Protein AF-A0A936JIY7-F1 (afdb_monomer_lite)

Structure (mmCIF, N/CA/C/O backbone):
data_AF-A0A936JIY7-F1
#
_entry.id   AF-A0A936JIY7-F1
#
loop_
_atom_site.group_PDB
_atom_site.id
_atom_site.type_symbol
_atom_site.label_atom_id
_atom_site.label_alt_id
_atom_site.label_comp_id
_atom_site.label_asym_id
_atom_site.label_entity_id
_atom_site.label_seq_id
_atom_site.pdbx_PDB_ins_code
_atom_site.Cartn_x
_atom_site.Cartn_y
_atom_site.Cartn_z
_atom_site.occupancy
_atom_site.B_iso_or_equiv
_atom_site.auth_seq_id
_atom_site.auth_comp_id
_atom_site.auth_asym_id
_atom_site.auth_atom_id
_atom_site.pdbx_PDB_model_num
ATOM 1 N N . MET A 1 1 ? 0.478 -17.801 22.175 1.00 50.47 1 MET A N 1
ATOM 2 C CA . MET A 1 1 ? -0.449 -17.837 21.027 1.00 50.47 1 MET A CA 1
ATOM 3 C C . MET A 1 1 ? -1.449 -16.720 21.265 1.00 50.47 1 MET A C 1
ATOM 5 O O . MET A 1 1 ? -2.042 -16.704 22.336 1.00 50.47 1 MET A O 1
ATOM 9 N N . TYR A 1 2 ? -1.500 -15.717 20.389 1.00 51.88 2 TYR A N 1
ATOM 10 C CA . TYR A 1 2 ? -2.446 -14.605 20.532 1.00 51.88 2 TYR A CA 1
ATOM 11 C C . TYR A 1 2 ? -3.821 -15.056 20.016 1.00 51.88 2 TYR A C 1
ATOM 13 O O . TYR A 1 2 ? -3.854 -15.874 19.098 1.00 51.88 2 TYR A O 1
ATOM 21 N N . PRO A 1 3 ? -4.935 -14.597 20.606 1.00 60.72 3 PRO A N 1
ATOM 22 C CA . PRO A 1 3 ? -6.267 -14.994 20.159 1.00 60.72 3 PRO A CA 1
ATOM 23 C C . PRO A 1 3 ? -6.540 -14.483 18.738 1.00 60.72 3 PRO A C 1
ATOM 25 O O . PRO A 1 3 ? -6.264 -13.325 18.441 1.00 60.72 3 PRO A O 1
ATOM 28 N N . LEU A 1 4 ? -7.071 -15.351 17.873 1.00 78.19 4 LEU A N 1
ATOM 29 C CA . LEU A 1 4 ? -7.548 -14.991 16.534 1.00 78.19 4 LEU A CA 1
ATOM 30 C C . LEU A 1 4 ? -8.779 -14.077 16.610 1.00 78.19 4 LEU A C 1
ATOM 32 O O . LEU A 1 4 ? -9.550 -14.150 17.570 1.00 78.19 4 LEU A O 1
ATOM 36 N N . GLY A 1 5 ? -8.986 -13.265 15.571 1.00 86.12 5 GLY A N 1
ATOM 37 C CA . GLY A 1 5 ? -10.174 -12.424 15.416 1.00 86.12 5 GLY A CA 1
ATOM 38 C C . GLY A 1 5 ? -9.862 -10.953 15.156 1.00 86.12 5 GLY A C 1
ATOM 39 O O . GLY A 1 5 ? -8.739 -10.583 14.814 1.00 86.12 5 GLY A O 1
ATOM 40 N N . ARG A 1 6 ? -10.889 -10.114 15.297 1.00 92.31 6 ARG A N 1
ATOM 41 C CA . ARG A 1 6 ? -10.797 -8.665 15.092 1.00 92.31 6 ARG A CA 1
ATOM 42 C C . ARG A 1 6 ? -9.903 -8.025 16.140 1.00 92.31 6 ARG A C 1
ATOM 44 O O . ARG A 1 6 ? -10.125 -8.189 17.338 1.00 92.31 6 ARG A O 1
ATOM 51 N N . ASP A 1 7 ? -8.923 -7.276 15.671 1.00 92.88 7 ASP A N 1
ATOM 52 C CA . ASP A 1 7 ? -7.900 -6.649 16.492 1.00 92.88 7 ASP A CA 1
ATOM 53 C C . ASP A 1 7 ? -7.546 -5.265 15.926 1.00 92.88 7 ASP A C 1
ATOM 55 O O . ASP A 1 7 ? -8.109 -4.807 14.922 1.00 92.88 7 ASP A O 1
ATOM 59 N N . TYR A 1 8 ? -6.673 -4.549 16.623 1.00 93.31 8 TYR A N 1
ATOM 60 C CA . TYR A 1 8 ? -6.332 -3.177 16.302 1.00 93.31 8 TYR A CA 1
ATOM 61 C C . TYR A 1 8 ? -4.895 -2.824 16.693 1.00 93.31 8 TYR A C 1
ATOM 63 O O . TYR A 1 8 ? -4.292 -3.413 17.590 1.00 93.31 8 TYR A O 1
ATOM 71 N N . ARG A 1 9 ? -4.340 -1.817 16.016 1.00 91.56 9 ARG A N 1
ATOM 72 C CA . ARG A 1 9 ? -3.052 -1.196 16.350 1.00 91.56 9 ARG A CA 1
ATOM 73 C C . ARG A 1 9 ? -3.249 0.298 16.511 1.00 91.56 9 ARG A C 1
ATOM 75 O O . ARG A 1 9 ? -3.989 0.906 15.742 1.00 91.56 9 ARG A O 1
ATOM 82 N N . VAL A 1 10 ? -2.607 0.867 17.530 1.00 91.38 10 VAL A N 1
ATOM 83 C CA . VAL A 1 10 ? -2.613 2.310 17.780 1.00 91.38 10 VAL A CA 1
ATOM 84 C C . VAL A 1 10 ? -1.191 2.804 17.968 1.00 91.38 10 VAL A C 1
ATOM 86 O O . VAL A 1 10 ? -0.458 2.270 18.802 1.00 91.38 10 VAL A O 1
ATOM 89 N N . LYS A 1 11 ? -0.847 3.878 17.263 1.00 90.06 11 LYS A N 1
ATOM 90 C CA . LYS A 1 11 ? 0.421 4.597 17.397 1.00 90.06 11 LYS A CA 1
ATOM 91 C C . LYS A 1 11 ? 0.165 6.092 17.494 1.00 90.06 11 LYS A C 1
ATOM 93 O O . LYS A 1 11 ? -0.796 6.611 16.940 1.00 90.06 11 LYS A O 1
ATOM 98 N N . TYR A 1 12 ? 1.015 6.803 18.224 1.00 87.75 12 TYR A N 1
ATOM 99 C CA . TYR A 1 12 ? 0.996 8.262 18.208 1.00 87.75 12 TYR A CA 1
ATOM 100 C C . TYR A 1 12 ? 1.878 8.757 17.055 1.00 87.75 12 TYR A C 1
ATOM 102 O O . TYR A 1 12 ? 3.100 8.618 17.116 1.00 87.75 12 TYR A O 1
ATOM 110 N N . ALA A 1 13 ? 1.255 9.296 16.007 1.00 81.81 13 ALA A N 1
ATOM 111 C CA . ALA A 1 13 ? 1.919 9.864 14.838 1.00 81.81 13 ALA A CA 1
ATOM 112 C C . ALA A 1 13 ? 2.423 11.267 15.195 1.00 81.81 13 ALA A C 1
ATOM 114 O O . ALA A 1 13 ? 1.718 12.268 15.033 1.00 81.81 13 ALA A O 1
ATOM 115 N N . LYS A 1 14 ? 3.633 11.328 15.759 1.00 78.31 14 LYS A N 1
ATOM 116 C CA . LYS A 1 14 ? 4.195 12.543 16.365 1.00 78.31 14 LYS A CA 1
ATOM 117 C C . LYS A 1 14 ? 4.217 13.748 15.411 1.00 78.31 14 LYS A C 1
ATOM 119 O O . LYS A 1 14 ? 3.826 14.815 15.873 1.00 78.31 14 LYS A O 1
ATOM 124 N N . PRO A 1 15 ? 4.601 13.627 14.123 1.00 76.88 15 PRO A N 1
ATOM 125 C CA . PRO A 1 15 ? 4.611 14.770 13.205 1.00 76.88 15 PRO A CA 1
ATOM 126 C C . PRO A 1 15 ? 3.226 15.362 12.929 1.00 76.88 15 PRO A C 1
ATOM 128 O O . PRO A 1 15 ? 3.127 16.522 12.546 1.00 76.88 15 PRO A O 1
ATOM 131 N N . LEU A 1 16 ? 2.163 14.573 13.111 1.00 78.25 16 LEU A N 1
ATOM 132 C CA . LEU A 1 16 ? 0.781 14.998 12.886 1.00 78.25 16 LEU A CA 1
ATOM 133 C C . LEU A 1 16 ? 0.049 15.372 14.177 1.00 78.25 16 LEU A C 1
ATOM 135 O O . LEU A 1 16 ? -1.079 15.849 14.095 1.00 78.25 16 LEU A O 1
ATOM 139 N N . GLU A 1 17 ? 0.653 15.108 15.339 1.00 87.81 17 GLU A N 1
ATOM 140 C CA . GLU A 1 17 ? 0.036 15.231 16.667 1.00 87.81 17 GLU A CA 1
ATOM 141 C C . GLU A 1 17 ? -1.307 14.485 16.793 1.00 87.81 17 GLU A C 1
ATOM 143 O O . GLU A 1 17 ? -2.229 14.916 17.483 1.00 87.81 17 GLU A O 1
ATOM 148 N N . LYS A 1 18 ? -1.417 13.329 16.125 1.00 89.62 18 LYS A N 1
ATOM 149 C CA . LYS A 1 18 ? -2.630 12.499 16.075 1.00 89.62 18 LYS A CA 1
ATOM 150 C C . LYS A 1 18 ? -2.353 11.057 16.468 1.00 89.62 18 LYS A C 1
ATOM 152 O O . LYS A 1 18 ? -1.221 10.578 16.415 1.00 89.62 18 LYS A O 1
ATOM 157 N N . TYR A 1 19 ? -3.407 10.334 16.819 1.00 90.81 19 TYR A N 1
ATOM 158 C CA . TYR A 1 19 ? -3.360 8.891 16.989 1.00 90.81 19 TYR A CA 1
ATOM 159 C C . TYR A 1 19 ? -3.729 8.194 15.689 1.00 90.81 19 TYR A C 1
ATOM 161 O O . TYR A 1 19 ? -4.830 8.349 15.162 1.00 90.81 19 TYR A O 1
ATOM 169 N N . ALA A 1 20 ? -2.796 7.393 15.213 1.00 90.62 20 ALA A N 1
ATOM 170 C CA . ALA A 1 20 ? -2.989 6.440 14.154 1.00 90.62 20 ALA A CA 1
ATOM 171 C C . ALA A 1 20 ? -3.731 5.207 14.695 1.00 90.62 20 ALA A C 1
ATOM 173 O O . ALA A 1 20 ? -3.261 4.612 15.660 1.00 90.62 20 ALA A O 1
ATOM 174 N N . LEU A 1 21 ? -4.865 4.822 14.103 1.00 93.06 21 LEU A N 1
ATOM 175 C CA . LEU A 1 21 ? -5.597 3.586 14.402 1.00 93.06 21 LEU A CA 1
ATOM 176 C C . LEU A 1 21 ? -5.719 2.721 13.146 1.00 93.06 21 LEU A C 1
ATOM 178 O O . LEU A 1 21 ? -6.236 3.186 12.134 1.00 93.06 21 LEU A O 1
ATOM 182 N N . VAL A 1 22 ? -5.316 1.456 13.233 1.00 93.25 22 VAL A N 1
ATOM 183 C CA . VAL A 1 22 ? -5.530 0.415 12.215 1.00 93.25 22 VAL A CA 1
ATOM 184 C C . VAL A 1 22 ? -6.474 -0.639 12.781 1.00 93.25 22 VAL A C 1
ATOM 186 O O . VAL A 1 22 ? -6.257 -1.113 13.896 1.00 93.25 22 VAL A O 1
ATOM 189 N N . LEU A 1 23 ? -7.473 -1.044 11.998 1.00 94.31 23 LEU A N 1
ATOM 190 C CA . LEU A 1 23 ? -8.404 -2.129 12.301 1.00 94.31 23 LEU A CA 1
ATOM 191 C C . LEU A 1 23 ? -8.161 -3.296 11.342 1.00 94.31 23 LEU A C 1
ATOM 193 O O . LEU A 1 23 ? -8.248 -3.134 10.123 1.00 94.31 23 LEU A O 1
ATOM 197 N N . PHE A 1 24 ? -7.866 -4.472 11.884 1.00 92.75 24 PHE A N 1
ATOM 198 C CA . PHE A 1 24 ? -7.534 -5.659 11.098 1.00 92.75 24 PHE A CA 1
ATOM 199 C C . PHE A 1 24 ? -8.095 -6.927 11.739 1.00 92.75 24 PHE A C 1
ATOM 201 O O . PHE A 1 24 ? -8.586 -6.915 12.869 1.00 92.75 24 PHE A O 1
ATOM 208 N N . GLU A 1 25 ? -8.018 -8.035 11.012 1.00 89.62 25 GLU A N 1
ATOM 209 C CA . GLU A 1 25 ? -8.226 -9.365 11.581 1.00 89.62 25 GLU A CA 1
ATOM 210 C C . GLU A 1 25 ? -6.890 -10.083 11.720 1.00 89.62 25 GLU A C 1
ATOM 212 O O . GLU A 1 25 ? -6.132 -10.236 10.757 1.00 89.62 25 GLU A O 1
ATOM 217 N N . ARG A 1 26 ? -6.595 -10.501 12.952 1.00 84.69 26 ARG A N 1
ATOM 218 C CA . ARG A 1 26 ? -5.394 -11.253 13.284 1.00 84.69 26 ARG A CA 1
ATOM 219 C C . ARG A 1 26 ? -5.505 -12.643 12.671 1.00 84.69 26 ARG A C 1
ATOM 221 O O . ARG A 1 26 ? -6.480 -13.358 12.913 1.00 84.69 26 ARG A O 1
ATOM 228 N N . THR A 1 27 ? -4.489 -13.021 11.905 1.00 78.25 27 THR A N 1
ATOM 229 C CA . THR A 1 27 ? -4.358 -14.361 11.319 1.00 78.25 27 THR A CA 1
ATOM 230 C C . THR A 1 27 ? -3.217 -15.121 11.992 1.00 78.25 27 THR A C 1
ATOM 232 O O . THR A 1 27 ? -2.418 -14.539 12.730 1.00 78.25 27 THR A O 1
ATOM 235 N N . ASP A 1 28 ? -3.119 -16.428 11.742 1.00 71.44 28 ASP A N 1
ATOM 236 C CA . ASP A 1 28 ? -2.009 -17.248 12.245 1.00 71.44 28 ASP A CA 1
ATOM 237 C C . ASP A 1 28 ? -0.648 -16.840 11.641 1.00 71.44 28 ASP A C 1
ATOM 239 O O . ASP A 1 28 ? 0.414 -17.155 12.188 1.00 71.44 28 ASP A O 1
ATOM 243 N N . GLU A 1 29 ? -0.660 -16.103 10.527 1.00 66.19 29 GLU A N 1
ATOM 244 C CA . GLU A 1 29 ? 0.530 -15.614 9.843 1.00 66.19 29 GLU A CA 1
ATOM 245 C C . GLU A 1 29 ? 0.867 -14.181 10.282 1.00 66.19 29 GLU A C 1
ATOM 247 O O . GLU A 1 29 ? 0.132 -13.232 10.018 1.00 66.19 29 GLU A O 1
ATOM 252 N N . LYS A 1 30 ? 2.048 -13.996 10.891 1.00 56.91 30 LYS A N 1
ATOM 253 C CA . LYS A 1 30 ? 2.512 -12.691 11.412 1.00 56.91 30 LYS A CA 1
ATOM 254 C C . LYS A 1 30 ? 2.571 -11.553 10.382 1.00 56.91 30 LYS A C 1
ATOM 256 O O . LYS A 1 30 ? 2.630 -10.401 10.790 1.00 56.91 30 LYS A O 1
ATOM 261 N N . ASN A 1 31 ? 2.616 -11.860 9.085 1.00 54.31 31 ASN A N 1
ATOM 262 C CA . ASN A 1 31 ? 2.926 -10.875 8.046 1.00 54.31 31 ASN A CA 1
ATOM 263 C C . ASN A 1 31 ? 1.737 -10.448 7.178 1.00 54.31 31 ASN A C 1
ATOM 265 O O . ASN A 1 31 ? 1.940 -9.608 6.304 1.00 54.31 31 ASN A O 1
ATOM 269 N N . TYR A 1 32 ? 0.520 -10.969 7.383 1.00 61.25 32 TYR A N 1
ATOM 270 C CA . TYR A 1 32 ? -0.588 -10.732 6.440 1.00 61.25 32 TYR A CA 1
ATOM 271 C C . TYR A 1 32 ? -1.942 -10.517 7.110 1.00 61.25 32 TYR A C 1
ATOM 273 O O . TYR A 1 32 ? -2.956 -11.069 6.689 1.00 61.25 32 TYR A O 1
ATOM 281 N N . GLU A 1 33 ? -1.973 -9.678 8.138 1.00 74.00 33 GLU A N 1
ATOM 282 C CA . GLU A 1 33 ? -3.237 -9.197 8.689 1.00 74.00 33 GLU A CA 1
ATOM 283 C C . GLU A 1 33 ? -3.917 -8.283 7.656 1.00 74.00 33 GLU A C 1
ATOM 285 O O . GLU A 1 33 ? -3.353 -7.277 7.206 1.00 74.00 33 GLU A O 1
ATOM 290 N N . MET A 1 34 ? -5.114 -8.676 7.216 1.00 83.44 34 MET A N 1
ATOM 291 C CA . MET A 1 34 ? -5.911 -7.879 6.288 1.00 83.44 34 MET A CA 1
ATOM 292 C C . MET A 1 34 ? -6.454 -6.667 7.042 1.00 83.44 34 MET A C 1
ATOM 294 O O . MET A 1 34 ? -7.179 -6.819 8.028 1.00 83.44 34 MET A O 1
ATOM 298 N N . CYS A 1 35 ? -6.076 -5.470 6.599 1.00 89.56 35 CYS A N 1
ATOM 299 C CA . CYS A 1 35 ? -6.564 -4.226 7.165 1.00 89.56 35 CYS A CA 1
ATOM 300 C C . CYS A 1 35 ? -7.914 -3.888 6.533 1.00 89.56 35 CYS A C 1
ATOM 302 O O . CYS A 1 35 ? -8.057 -3.866 5.312 1.00 89.56 35 CYS A O 1
ATOM 304 N N . TYR A 1 36 ? -8.903 -3.611 7.374 1.00 93.25 36 TYR A N 1
ATOM 305 C CA . TYR A 1 36 ? -10.261 -3.279 6.945 1.00 93.25 36 TYR A CA 1
ATOM 306 C C . TYR A 1 36 ? -10.496 -1.775 6.933 1.00 93.25 36 TYR A C 1
ATOM 308 O O . TYR A 1 36 ? -11.181 -1.249 6.056 1.00 93.25 36 TYR 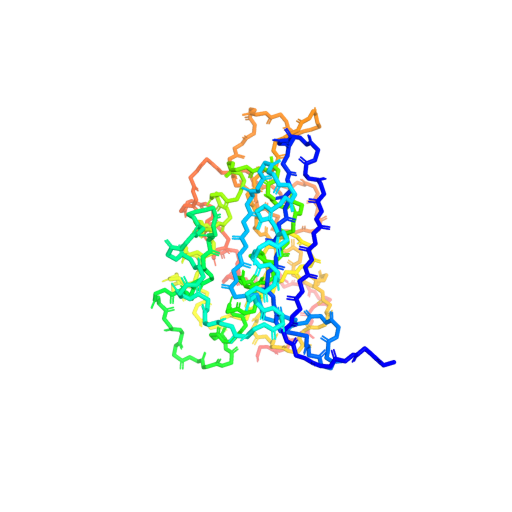A O 1
ATOM 316 N N . ALA A 1 37 ? -9.919 -1.070 7.902 1.00 94.62 37 ALA A N 1
ATOM 317 C CA . ALA A 1 37 ? -9.959 0.377 7.953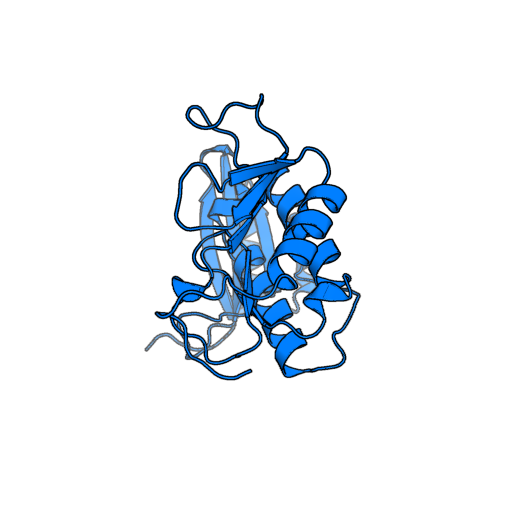 1.00 94.62 37 ALA A CA 1
ATOM 318 C C . ALA A 1 37 ? -8.795 0.934 8.757 1.00 94.62 37 ALA A C 1
ATOM 320 O O . ALA A 1 37 ? -8.191 0.262 9.593 1.00 94.62 37 ALA A O 1
ATOM 321 N N . ARG A 1 38 ? -8.535 2.214 8.532 1.00 93.00 38 ARG A N 1
ATOM 322 C CA . ARG A 1 38 ? -7.574 3.003 9.292 1.00 93.00 38 ARG A CA 1
ATOM 323 C C . ARG A 1 38 ? -8.117 4.396 9.561 1.00 93.00 38 ARG A C 1
ATOM 325 O O . ARG A 1 38 ? -9.023 4.823 8.861 1.00 93.00 38 ARG A O 1
ATOM 332 N N . GLY A 1 39 ? -7.555 5.131 10.510 1.00 91.44 39 GLY A N 1
ATOM 333 C CA . GLY A 1 39 ? -7.951 6.518 10.752 1.00 91.44 39 GLY A CA 1
ATOM 334 C C . GLY A 1 39 ? -6.948 7.300 11.589 1.00 91.44 39 GLY A C 1
ATOM 335 O O . GLY A 1 39 ? -6.110 6.719 12.280 1.00 91.44 39 GLY A O 1
ATOM 336 N N . LEU A 1 40 ? -7.052 8.627 11.515 1.00 91.31 40 LEU A N 1
ATOM 337 C CA . LEU A 1 40 ? -6.267 9.575 12.307 1.00 91.31 40 LEU A CA 1
ATOM 338 C C . LEU A 1 40 ? -7.193 10.329 13.263 1.00 91.31 40 LEU A C 1
ATOM 340 O O . LEU A 1 40 ? -8.007 11.133 12.818 1.00 91.31 40 LEU A O 1
ATOM 344 N N . PHE A 1 41 ? -7.024 10.106 14.562 1.00 93.12 41 PHE A N 1
ATOM 345 C CA . PHE A 1 41 ? -7.886 10.648 15.614 1.00 93.12 41 PHE A CA 1
ATOM 346 C C . PHE A 1 41 ? -7.146 11.672 16.471 1.00 93.12 41 PHE A C 1
ATOM 348 O O . PHE A 1 41 ? -5.955 11.516 16.748 1.00 93.12 41 PHE A O 1
ATOM 355 N N . ASN A 1 42 ? -7.859 12.698 16.933 1.00 91.88 42 ASN A N 1
ATOM 356 C CA . ASN A 1 42 ? -7.318 13.654 17.905 1.00 91.88 42 ASN A CA 1
ATOM 357 C C . ASN A 1 42 ? -7.604 13.206 19.349 1.00 91.88 42 ASN A C 1
ATOM 359 O O . ASN A 1 42 ? -6.805 13.473 20.247 1.00 91.88 42 ASN A O 1
ATOM 363 N N . ASP A 1 43 ? -8.720 12.504 19.576 1.00 90.44 43 ASP A N 1
ATOM 364 C CA . ASP A 1 43 ? -9.184 12.111 20.904 1.00 90.44 43 ASP A CA 1
ATOM 365 C C . ASP A 1 43 ? -9.029 10.600 21.155 1.00 90.44 43 ASP A C 1
ATOM 367 O O . ASP A 1 43 ? -9.431 9.739 20.372 1.00 90.44 43 ASP A O 1
ATOM 371 N N . ARG A 1 44 ? -8.481 10.255 22.323 1.00 91.56 44 ARG A N 1
ATOM 372 C CA . ARG A 1 44 ? -8.370 8.867 22.792 1.00 91.56 44 ARG A CA 1
ATOM 373 C C . ARG A 1 44 ? -9.735 8.237 23.085 1.00 91.56 44 ARG A C 1
ATOM 375 O O . ARG A 1 44 ? -9.851 7.011 23.040 1.00 91.56 44 ARG A O 1
ATOM 382 N N . LEU A 1 45 ? -10.752 9.032 23.422 1.00 94.12 45 LEU A N 1
ATOM 383 C CA . LEU A 1 45 ? -12.107 8.533 23.666 1.00 94.12 45 LEU A CA 1
ATOM 384 C C . LEU A 1 45 ? -12.780 8.072 22.371 1.00 94.12 45 LEU A C 1
ATOM 386 O O . LEU A 1 45 ? -13.447 7.036 22.388 1.00 94.12 45 LEU A O 1
ATOM 390 N N . GLU A 1 46 ? -12.545 8.765 21.255 1.00 95.00 46 GLU A N 1
ATOM 391 C CA . GLU A 1 46 ? -13.020 8.349 19.929 1.00 95.00 46 GLU A CA 1
ATOM 392 C C . GLU A 1 46 ? -12.422 6.995 19.544 1.00 95.00 46 GLU A C 1
ATOM 394 O O . GLU A 1 46 ? -13.161 6.061 19.234 1.00 95.00 46 GLU A O 1
ATOM 399 N N . ILE A 1 47 ? -11.102 6.838 19.698 1.00 96.00 47 ILE A N 1
ATOM 400 C CA . ILE A 1 47 ? -10.404 5.561 19.468 1.00 96.00 47 ILE A CA 1
ATOM 401 C C . ILE A 1 47 ? -11.017 4.452 20.317 1.00 96.00 47 ILE A C 1
ATOM 403 O O . ILE A 1 47 ? -11.312 3.371 19.811 1.00 96.00 47 ILE A O 1
ATOM 407 N N . LYS A 1 48 ? -11.228 4.703 21.615 1.00 96.38 48 LYS A N 1
ATOM 408 C CA . LYS A 1 48 ? -11.845 3.723 22.515 1.00 96.38 48 LYS A CA 1
ATOM 409 C C . LYS A 1 48 ? -13.234 3.313 22.020 1.00 96.38 48 LYS A C 1
ATOM 411 O O . LYS A 1 48 ? -13.565 2.132 22.105 1.00 96.38 48 LYS A O 1
ATOM 416 N N . GLY A 1 49 ? -14.026 4.259 21.515 1.00 97.12 49 GLY A N 1
ATOM 417 C CA . GLY A 1 49 ? -15.335 3.998 20.917 1.00 97.12 49 GLY A CA 1
ATOM 418 C C . GLY A 1 49 ? -15.245 3.099 19.685 1.00 97.12 49 GLY A C 1
ATOM 419 O O . GLY A 1 49 ? -15.917 2.070 19.632 1.00 97.12 49 GLY A O 1
ATOM 420 N N . VAL A 1 50 ? -14.350 3.421 18.748 1.00 97.44 50 VAL A N 1
ATOM 421 C CA . VAL A 1 50 ? -14.111 2.613 17.541 1.00 97.44 50 VAL A CA 1
ATOM 422 C C . VAL A 1 50 ? -13.663 1.194 17.901 1.00 97.44 50 VAL A C 1
ATOM 424 O O . VAL A 1 50 ? -14.215 0.222 17.389 1.00 97.44 50 VAL A O 1
ATOM 427 N N . VAL A 1 51 ? -12.708 1.056 18.823 1.00 96.88 51 VAL A N 1
ATOM 428 C CA . VAL A 1 51 ? -12.188 -0.244 19.278 1.00 96.88 51 VAL A CA 1
ATOM 429 C C . VAL A 1 51 ? -13.270 -1.074 19.974 1.00 96.88 51 VAL A C 1
ATOM 431 O O . VAL A 1 51 ? -13.345 -2.283 19.762 1.00 96.88 51 VAL A O 1
ATOM 434 N N . ASP A 1 52 ? -14.130 -0.456 20.786 1.00 97.25 52 ASP A N 1
ATOM 435 C CA . ASP A 1 52 ? -15.257 -1.145 21.425 1.00 97.25 52 ASP A CA 1
ATOM 436 C C . ASP A 1 52 ? -16.244 -1.697 20.385 1.00 97.25 52 ASP A C 1
ATOM 438 O O . ASP A 1 52 ? -16.652 -2.857 20.477 1.00 97.25 52 ASP A O 1
ATOM 442 N N . LEU A 1 53 ? -16.573 -0.907 19.357 1.00 97.56 53 LEU A N 1
ATOM 443 C CA . LEU A 1 53 ? -17.429 -1.352 18.256 1.00 97.56 53 LEU A CA 1
ATOM 444 C C . LEU A 1 53 ? -16.776 -2.470 17.430 1.00 97.56 53 LEU A C 1
ATOM 446 O O . LEU A 1 53 ? -17.433 -3.464 17.127 1.00 97.56 53 LEU A O 1
ATOM 450 N N . TRP A 1 54 ? -15.492 -2.329 17.098 1.00 96.56 54 TRP A N 1
ATOM 451 C CA . TRP A 1 54 ? -14.768 -3.263 16.236 1.00 96.56 54 TRP A CA 1
ATOM 452 C C . TRP A 1 54 ? -14.450 -4.596 16.920 1.00 96.56 54 TRP A C 1
ATOM 454 O O . TRP A 1 54 ? -14.810 -5.655 16.408 1.00 96.56 54 TRP A O 1
ATOM 464 N N . VAL A 1 55 ? -13.795 -4.553 18.083 1.00 95.31 55 VAL A N 1
ATOM 465 C CA . VAL A 1 55 ? -13.238 -5.740 18.753 1.00 95.31 55 VAL A CA 1
ATOM 466 C C . VAL A 1 55 ? -14.282 -6.434 19.619 1.00 95.31 55 VAL A C 1
ATOM 468 O O . VAL A 1 55 ? -14.447 -7.649 19.545 1.00 95.31 55 VAL A O 1
ATOM 471 N N . LYS A 1 56 ? -14.994 -5.673 20.461 1.00 94.19 56 LYS A N 1
ATOM 472 C CA . LYS A 1 56 ? -15.903 -6.254 21.462 1.00 94.19 56 LYS A CA 1
ATOM 473 C C . LYS A 1 56 ? -17.289 -6.525 20.901 1.00 94.19 56 LYS A C 1
ATOM 475 O O . LYS A 1 56 ? -17.836 -7.597 21.131 1.00 94.19 56 LYS A O 1
ATOM 480 N N . LYS A 1 57 ? -17.864 -5.549 20.198 1.00 95.69 57 LYS A N 1
ATOM 481 C CA . LYS A 1 57 ? -19.219 -5.654 19.634 1.00 95.69 57 LYS A CA 1
ATOM 482 C C . LYS A 1 57 ? -19.244 -6.262 18.236 1.00 95.69 57 LYS A C 1
ATOM 484 O O . LYS A 1 57 ? -20.317 -6.631 17.779 1.00 95.69 57 LYS A O 1
ATOM 489 N N . GLN A 1 58 ? -18.087 -6.369 17.581 1.00 94.44 58 GLN A N 1
ATOM 490 C CA . GLN A 1 58 ? -17.940 -6.937 16.241 1.00 94.44 58 GLN A CA 1
ATOM 491 C C . GLN A 1 58 ? -18.908 -6.333 15.209 1.00 94.44 58 GLN A C 1
ATOM 493 O O . GLN A 1 58 ? -19.439 -7.024 14.339 1.00 94.44 58 GLN A O 1
ATOM 498 N N . ILE A 1 59 ? -19.092 -5.014 15.267 1.00 96.44 59 ILE A N 1
ATOM 499 C CA . ILE A 1 59 ? -19.910 -4.262 14.309 1.00 96.44 59 ILE A CA 1
ATOM 500 C C . ILE A 1 59 ? -19.212 -4.196 12.947 1.00 96.44 59 ILE A C 1
ATOM 502 O O . ILE A 1 59 ? -17.982 -4.172 12.872 1.00 96.44 59 ILE A O 1
ATOM 506 N N . ASP A 1 60 ? -19.986 -4.210 11.863 1.00 94.69 60 ASP A N 1
ATOM 507 C CA . ASP A 1 60 ? -19.460 -4.100 10.502 1.00 94.69 60 ASP A CA 1
ATOM 508 C C . ASP A 1 60 ? -18.735 -2.764 10.268 1.00 94.69 60 ASP A C 1
ATOM 510 O O . ASP A 1 60 ? -19.154 -1.712 10.759 1.00 94.69 60 ASP A O 1
ATOM 514 N N . ILE A 1 61 ? -17.647 -2.785 9.492 1.00 95.12 61 ILE A N 1
ATOM 515 C CA . ILE A 1 61 ? -16.810 -1.596 9.314 1.00 95.12 61 ILE A CA 1
ATOM 516 C C . ILE A 1 61 ? -17.536 -0.459 8.587 1.00 95.12 61 ILE A C 1
ATOM 518 O O . ILE A 1 61 ? -17.308 0.711 8.902 1.00 95.12 61 ILE A O 1
ATOM 522 N N . ALA A 1 62 ? -18.450 -0.771 7.664 1.00 95.31 62 ALA A N 1
ATOM 523 C CA . ALA A 1 62 ? -19.233 0.243 6.970 1.00 95.31 62 ALA A CA 1
ATOM 524 C C . ALA A 1 62 ? -20.225 0.934 7.913 1.00 95.31 62 ALA A C 1
ATOM 526 O O . ALA A 1 62 ? -20.531 2.110 7.720 1.00 95.31 62 ALA A O 1
ATOM 527 N N . GLU A 1 63 ? -20.706 0.238 8.944 1.00 96.25 63 GLU A N 1
ATOM 528 C CA . GLU A 1 63 ? -21.547 0.828 9.984 1.00 96.25 63 GLU A CA 1
ATOM 529 C C . GLU A 1 63 ? -20.728 1.712 10.930 1.00 96.25 63 GLU A C 1
ATOM 531 O O . GLU A 1 63 ? -21.107 2.860 11.160 1.00 96.25 63 GLU A O 1
ATOM 536 N N . ILE A 1 64 ? -19.567 1.239 11.401 1.00 97.00 64 ILE A N 1
ATOM 537 C CA . ILE A 1 64 ? -18.663 2.044 12.243 1.00 97.00 64 ILE A CA 1
ATOM 538 C C . ILE A 1 64 ? -18.270 3.336 11.512 1.00 97.00 64 ILE A C 1
ATOM 540 O O . ILE A 1 64 ? -18.342 4.420 12.087 1.00 97.00 64 ILE A O 1
ATOM 544 N N . LYS A 1 65 ? -17.940 3.249 10.219 1.00 96.50 65 LYS A N 1
ATOM 545 C CA . LYS A 1 65 ? -17.584 4.396 9.374 1.00 96.50 65 LYS A CA 1
ATOM 546 C C . LYS A 1 65 ? -18.660 5.489 9.314 1.00 96.50 65 LYS A C 1
ATOM 548 O O . LYS A 1 65 ? -18.318 6.655 9.138 1.00 96.50 65 LYS A O 1
ATOM 553 N N . ARG A 1 66 ? -19.947 5.154 9.461 1.00 96.50 66 ARG A N 1
ATOM 554 C CA . ARG A 1 66 ? -21.029 6.161 9.488 1.00 96.50 66 ARG A CA 1
ATOM 555 C C . ARG A 1 66 ? -20.990 7.031 10.742 1.00 96.50 66 ARG A C 1
ATOM 557 O O . ARG A 1 66 ? -21.479 8.153 10.698 1.00 96.50 66 ARG A O 1
ATOM 564 N N . SER A 1 67 ? -20.421 6.511 11.826 1.00 95.62 67 SER A N 1
ATOM 565 C CA . SER A 1 67 ? -20.304 7.197 13.117 1.00 95.62 67 SER A CA 1
ATOM 566 C C . SER A 1 67 ? -18.938 7.856 13.327 1.00 95.62 67 SER A C 1
ATOM 568 O O . SER A 1 67 ? -18.808 8.673 14.231 1.00 95.62 67 SER A O 1
ATOM 570 N N . TYR A 1 68 ? -17.937 7.496 12.518 1.00 96.00 68 TYR A N 1
ATOM 571 C CA . TYR A 1 68 ? -16.556 7.976 12.624 1.00 96.00 68 TYR A CA 1
ATOM 572 C C . TYR A 1 68 ? -16.025 8.341 11.236 1.00 96.00 68 TYR A C 1
ATOM 574 O O . TYR A 1 68 ? -15.593 7.483 10.454 1.00 96.00 68 TYR A O 1
ATOM 582 N N . GLU A 1 69 ? -16.093 9.627 10.896 1.00 93.94 69 GLU A N 1
ATOM 583 C CA . GLU A 1 69 ? -15.721 10.122 9.571 1.00 93.94 69 GLU A CA 1
ATOM 584 C C . GLU A 1 69 ? -14.208 10.059 9.298 1.00 93.94 69 GLU A C 1
ATOM 586 O O . GLU A 1 69 ? -13.786 10.021 8.143 1.00 93.94 69 GLU A O 1
ATOM 591 N N . GLU A 1 70 ? -13.401 9.934 10.344 1.00 92.62 70 GLU A N 1
ATOM 592 C CA . GLU A 1 70 ? -11.945 9.804 10.307 1.00 92.62 70 GLU A CA 1
ATOM 593 C C . GLU A 1 70 ? -11.495 8.463 9.723 1.00 92.62 70 GLU A C 1
ATOM 595 O O . GLU A 1 70 ? -10.347 8.330 9.293 1.00 92.62 70 GLU A O 1
ATOM 600 N N . LEU A 1 71 ? -12.380 7.460 9.711 1.00 94.75 71 LEU A N 1
ATOM 601 C CA . LEU A 1 71 ? -12.062 6.151 9.159 1.00 94.75 71 LEU A CA 1
ATOM 602 C C . LEU A 1 71 ? -11.993 6.203 7.626 1.00 94.75 71 LEU A C 1
ATOM 604 O O . LEU A 1 71 ? -12.925 6.617 6.940 1.00 94.75 71 LEU A O 1
ATOM 608 N N . GLU A 1 72 ? -10.894 5.718 7.078 1.00 93.50 72 GLU A N 1
ATOM 609 C CA . GLU A 1 72 ? -10.706 5.339 5.685 1.00 93.50 72 GLU A CA 1
ATOM 610 C C . GLU A 1 72 ? -10.899 3.820 5.608 1.00 93.50 72 GLU A C 1
ATOM 612 O O . GLU A 1 72 ? -10.173 3.070 6.262 1.00 93.50 72 GLU A O 1
ATOM 617 N N . ILE A 1 73 ? -11.884 3.358 4.834 1.00 95.00 73 ILE A N 1
ATOM 618 C CA . ILE A 1 73 ? -12.105 1.924 4.597 1.00 95.00 73 ILE A CA 1
ATOM 619 C C . ILE A 1 73 ? -11.155 1.458 3.492 1.00 95.00 73 ILE A C 1
ATOM 621 O O . ILE A 1 73 ? -10.994 2.145 2.479 1.00 95.00 73 ILE A O 1
ATOM 625 N N . TYR A 1 74 ? -10.552 0.283 3.668 1.00 93.38 74 TYR A N 1
ATOM 626 C CA . TYR A 1 74 ? -9.768 -0.350 2.617 1.00 93.38 74 TYR A CA 1
ATOM 627 C C . TYR A 1 74 ? -10.650 -0.641 1.400 1.00 93.38 74 TYR A C 1
ATOM 629 O O . TYR A 1 74 ? -11.709 -1.257 1.501 1.00 93.38 74 TYR A O 1
ATOM 637 N N . GLN A 1 75 ? -10.190 -0.222 0.229 1.00 92.50 75 GLN A N 1
ATOM 638 C CA . GLN A 1 75 ? -10.823 -0.548 -1.041 1.00 92.50 75 GLN A CA 1
ATOM 639 C C . GLN A 1 75 ? -9.812 -1.268 -1.912 1.00 92.50 75 GLN A C 1
ATOM 641 O O . GLN A 1 75 ? -8.647 -0.872 -1.959 1.00 92.50 75 GLN A O 1
ATOM 646 N N . ASP A 1 76 ? -10.256 -2.276 -2.652 1.00 91.50 76 ASP A N 1
ATOM 647 C CA . ASP A 1 76 ? -9.435 -2.909 -3.680 1.00 91.50 76 ASP A CA 1
ATOM 648 C C . ASP A 1 76 ? -9.140 -1.949 -4.845 1.00 91.50 76 ASP A C 1
ATOM 650 O O . ASP A 1 76 ? -9.598 -0.806 -4.887 1.00 91.50 76 ASP A O 1
ATOM 654 N N . PHE A 1 77 ? -8.281 -2.366 -5.774 1.00 92.56 77 PHE A N 1
ATOM 655 C CA . PHE A 1 77 ? -8.171 -1.671 -7.059 1.00 92.56 77 PHE A CA 1
ATOM 656 C C . PHE A 1 77 ? -9.416 -1.931 -7.915 1.00 92.56 77 PHE A C 1
ATOM 658 O O . PHE A 1 77 ? -9.977 -3.025 -7.861 1.00 92.56 77 PHE A O 1
ATOM 665 N N . GLU A 1 78 ? -9.807 -0.944 -8.724 1.00 92.25 78 GLU A N 1
ATOM 666 C CA . GLU A 1 78 ? -10.930 -1.068 -9.664 1.00 92.25 78 GLU A CA 1
ATOM 667 C C . GLU A 1 78 ? -10.630 -2.103 -10.753 1.00 92.25 78 GLU A C 1
ATOM 669 O O . GLU A 1 78 ? -11.438 -2.995 -11.011 1.00 92.25 78 GLU A O 1
ATOM 674 N N . TYR A 1 79 ? -9.437 -2.032 -11.348 1.00 92.50 79 TYR A N 1
ATOM 675 C CA . TYR A 1 79 ? -8.973 -3.037 -12.292 1.00 92.50 79 TYR A CA 1
ATOM 676 C C . TYR A 1 79 ? -8.629 -4.350 -11.583 1.00 92.50 79 TYR A C 1
ATOM 678 O O . TYR A 1 79 ? -7.986 -4.369 -10.524 1.00 92.50 79 TYR A O 1
ATOM 686 N N . ARG A 1 80 ? -9.019 -5.467 -12.203 1.00 94.31 80 ARG A N 1
ATOM 687 C CA . ARG A 1 80 ? -8.711 -6.831 -11.764 1.00 94.31 80 ARG A CA 1
ATOM 688 C C . ARG A 1 80 ? -7.838 -7.509 -12.801 1.00 94.31 80 ARG A C 1
ATOM 690 O O . ARG A 1 80 ? -8.183 -7.537 -13.979 1.00 94.31 80 ARG A O 1
ATOM 697 N N . ASN A 1 81 ? -6.720 -8.068 -12.350 1.00 92.56 81 ASN A N 1
ATOM 698 C CA . ASN A 1 81 ? -5.851 -8.820 -13.242 1.00 92.56 81 ASN A CA 1
ATOM 699 C C . ASN A 1 81 ? -6.547 -10.134 -13.663 1.00 92.56 81 ASN A C 1
ATOM 701 O O . ASN A 1 81 ? -7.117 -10.805 -12.798 1.00 92.56 81 ASN A O 1
ATOM 705 N N . PRO A 1 82 ? -6.489 -10.541 -14.946 1.00 92.12 82 PRO A N 1
ATOM 706 C CA . PRO A 1 82 ? -7.047 -11.820 -15.391 1.00 92.12 82 PRO A CA 1
ATOM 707 C C . PRO A 1 82 ? -6.436 -13.039 -14.686 1.00 92.12 82 PRO A C 1
ATOM 709 O O . PRO A 1 82 ? -7.091 -14.073 -14.557 1.00 92.12 82 PRO A O 1
ATOM 712 N N . ASN A 1 83 ? -5.182 -12.936 -14.235 1.00 93.62 83 ASN A N 1
ATOM 713 C CA . ASN A 1 83 ? -4.522 -13.951 -13.429 1.00 93.62 83 ASN A CA 1
ATOM 714 C C . ASN A 1 83 ? -4.812 -13.712 -11.928 1.00 93.62 83 ASN A C 1
ATOM 716 O O . ASN A 1 83 ? -4.325 -12.728 -11.358 1.00 93.62 83 ASN A O 1
ATOM 720 N N . PRO A 1 84 ? -5.538 -14.625 -11.251 1.00 93.81 84 PRO A N 1
ATOM 721 C CA . PRO A 1 84 ? -5.936 -14.446 -9.854 1.00 93.81 84 PRO A CA 1
ATOM 722 C C . PRO A 1 84 ? -4.755 -14.459 -8.874 1.00 93.81 84 PRO A C 1
ATOM 724 O O . PRO A 1 84 ? -4.809 -13.780 -7.849 1.00 93.81 84 PRO A O 1
ATOM 727 N N . ASP A 1 85 ? -3.671 -15.179 -9.180 1.00 92.50 85 ASP A N 1
ATOM 728 C CA . ASP A 1 85 ? -2.476 -15.194 -8.329 1.00 92.50 85 ASP A CA 1
ATOM 729 C C . ASP A 1 85 ? -1.785 -13.819 -8.343 1.00 92.50 85 ASP A C 1
ATOM 731 O O . ASP A 1 85 ? -1.329 -13.335 -7.304 1.00 92.50 85 ASP A O 1
ATOM 735 N N . ILE A 1 86 ? -1.735 -13.169 -9.513 1.00 92.94 86 ILE A N 1
ATOM 736 C CA . ILE A 1 86 ? -1.177 -11.818 -9.668 1.00 92.94 86 ILE A CA 1
ATOM 737 C C . ILE A 1 86 ? -2.099 -10.785 -9.008 1.00 92.94 86 ILE A C 1
ATOM 739 O O . ILE A 1 86 ? -1.617 -9.909 -8.288 1.00 92.94 86 ILE A O 1
ATOM 743 N N . ASP A 1 87 ? -3.423 -10.895 -9.178 1.00 94.44 87 ASP A N 1
ATOM 744 C CA . ASP A 1 87 ? -4.376 -9.985 -8.521 1.00 94.44 87 ASP A CA 1
ATOM 745 C C . ASP A 1 87 ? -4.281 -10.064 -6.989 1.00 94.44 87 ASP A C 1
ATOM 747 O O . ASP A 1 87 ? -4.287 -9.040 -6.296 1.00 94.44 87 ASP A O 1
ATOM 751 N N . LYS A 1 88 ? -4.099 -11.277 -6.452 1.00 91.94 88 LYS A N 1
ATOM 752 C CA . LYS A 1 88 ? -3.860 -11.499 -5.023 1.00 91.94 88 LYS A CA 1
ATOM 753 C C . LYS A 1 88 ? -2.562 -10.837 -4.555 1.00 91.94 88 LYS A C 1
ATOM 755 O O . LYS A 1 88 ? -2.546 -10.235 -3.481 1.00 91.94 88 LYS A O 1
ATOM 760 N N . ALA A 1 89 ? -1.490 -10.904 -5.346 1.00 91.56 89 ALA A N 1
ATOM 761 C CA . ALA A 1 89 ? -0.232 -10.225 -5.034 1.00 91.56 89 ALA A CA 1
ATOM 762 C C . ALA A 1 89 ? -0.392 -8.692 -5.019 1.00 91.56 89 ALA A C 1
ATOM 764 O O . ALA A 1 89 ? 0.059 -8.042 -4.076 1.00 91.56 89 ALA A O 1
ATOM 765 N N . TRP A 1 90 ? -1.116 -8.113 -5.983 1.00 93.56 90 TRP A N 1
ATOM 766 C CA . TRP A 1 90 ? -1.451 -6.681 -5.985 1.00 93.56 90 TRP A CA 1
ATOM 767 C C . TRP A 1 90 ? -2.255 -6.264 -4.754 1.00 93.56 90 TRP A C 1
ATOM 769 O O . TRP A 1 90 ? -1.923 -5.275 -4.098 1.00 93.56 90 TRP A O 1
ATOM 779 N N . THR A 1 91 ? -3.293 -7.032 -4.422 1.00 91.88 91 THR A N 1
ATOM 780 C CA . THR A 1 91 ? -4.139 -6.803 -3.240 1.00 91.88 91 THR A CA 1
ATOM 781 C C . THR A 1 91 ? -3.292 -6.792 -1.970 1.00 91.88 91 THR A C 1
ATOM 783 O O . THR A 1 91 ? -3.380 -5.872 -1.156 1.00 91.88 91 THR A O 1
ATOM 786 N N . LYS A 1 92 ? -2.386 -7.766 -1.851 1.00 89.88 92 LYS A N 1
ATOM 787 C CA . LYS A 1 92 ? -1.435 -7.872 -0.747 1.00 89.88 92 LYS A CA 1
ATOM 788 C C . LYS A 1 92 ? -0.508 -6.658 -0.653 1.00 89.88 92 LYS A C 1
ATOM 790 O O . LYS A 1 92 ? -0.391 -6.101 0.432 1.00 89.88 92 LYS A O 1
ATOM 795 N N . VAL A 1 93 ? 0.103 -6.215 -1.754 1.00 90.25 93 VAL A N 1
ATOM 796 C CA . VAL A 1 93 ? 0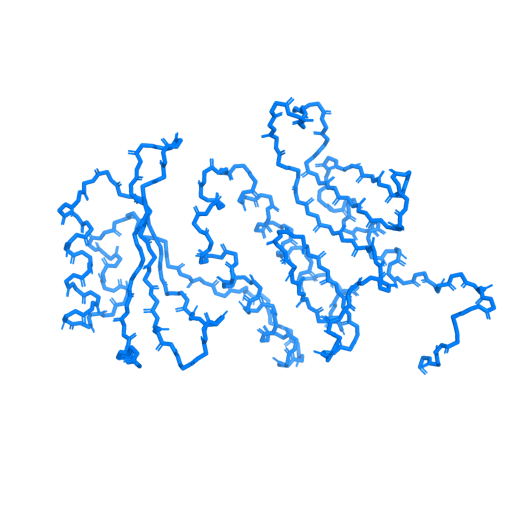.963 -5.014 -1.768 1.00 90.25 93 VAL A CA 1
ATOM 797 C C . VAL A 1 93 ? 0.184 -3.771 -1.329 1.00 90.25 93 VAL A C 1
ATOM 799 O O . VAL A 1 93 ? 0.648 -3.026 -0.467 1.00 90.25 93 VAL A O 1
ATOM 802 N N . LYS A 1 94 ? -1.033 -3.570 -1.851 1.00 90.75 94 LYS A N 1
ATOM 803 C CA . LYS A 1 94 ? -1.890 -2.450 -1.438 1.00 90.75 94 LYS A CA 1
ATOM 804 C C . LYS A 1 94 ? -2.251 -2.530 0.042 1.00 90.75 94 LYS A C 1
ATOM 806 O O . LYS A 1 94 ? -2.230 -1.507 0.715 1.00 90.75 94 LYS A O 1
ATOM 811 N N . ASN A 1 95 ? -2.573 -3.722 0.547 1.00 89.50 95 ASN A N 1
ATOM 812 C CA . ASN A 1 95 ? -2.891 -3.924 1.958 1.00 89.50 95 ASN A CA 1
ATOM 813 C C . ASN A 1 95 ? -1.681 -3.646 2.856 1.00 89.50 95 ASN A C 1
ATOM 815 O O . ASN A 1 95 ? -1.835 -2.957 3.854 1.00 89.50 95 ASN A O 1
ATOM 819 N N . MET A 1 96 ? -0.480 -4.106 2.483 1.00 86.56 96 MET A N 1
ATOM 820 C CA . MET A 1 96 ? 0.75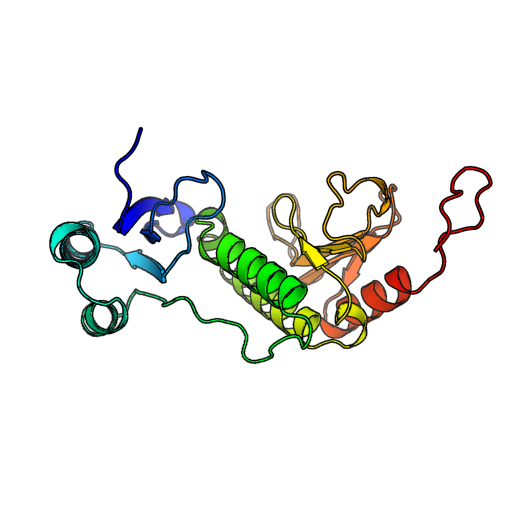6 -3.801 3.216 1.00 86.56 96 MET A CA 1
ATOM 821 C C . MET A 1 96 ? 0.952 -2.290 3.357 1.00 86.56 96 MET A C 1
ATOM 823 O O . MET A 1 96 ? 1.101 -1.801 4.469 1.00 86.56 96 MET A O 1
ATOM 827 N N . PHE A 1 97 ? 0.845 -1.552 2.251 1.00 86.25 97 PHE A N 1
ATOM 828 C CA . PHE A 1 97 ? 0.913 -0.090 2.253 1.00 86.25 97 PHE A CA 1
ATOM 829 C C . PHE A 1 97 ? -0.211 0.555 3.076 1.00 86.25 97 PHE A C 1
ATOM 831 O O . PHE A 1 97 ? -0.004 1.524 3.801 1.00 86.25 97 PHE A O 1
ATOM 838 N N . PHE A 1 98 ? -1.437 0.046 2.956 1.00 87.69 98 PHE A N 1
ATOM 839 C CA . PHE A 1 98 ? -2.578 0.602 3.674 1.00 87.69 98 PHE A CA 1
ATOM 840 C C . PHE A 1 98 ? -2.426 0.438 5.194 1.00 87.69 98 PHE A C 1
ATOM 842 O O . PHE A 1 98 ? -2.811 1.323 5.959 1.00 87.69 98 PHE A O 1
ATOM 849 N N . ASN A 1 99 ? -1.827 -0.679 5.600 1.00 85.94 99 ASN A N 1
ATOM 850 C CA . ASN A 1 99 ? -1.580 -1.086 6.974 1.00 85.94 99 ASN A CA 1
ATOM 851 C C . ASN A 1 99 ? -0.335 -0.442 7.609 1.00 85.94 99 ASN A C 1
ATOM 853 O O . ASN A 1 99 ? -0.110 -0.600 8.810 1.00 85.94 99 ASN A O 1
ATOM 857 N N . ASP A 1 100 ? 0.495 0.238 6.823 1.00 82.50 100 ASP A N 1
ATOM 858 C CA . ASP A 1 100 ? 1.732 0.824 7.312 1.00 82.50 100 ASP A CA 1
ATOM 859 C C . ASP A 1 100 ? 1.488 2.223 7.882 1.00 82.50 100 ASP A C 1
ATOM 861 O O . ASP A 1 100 ? 1.036 3.133 7.188 1.00 82.50 100 ASP A O 1
ATOM 865 N N . GLU A 1 101 ? 1.746 2.356 9.176 1.00 74.25 101 GLU A N 1
ATOM 866 C CA . GLU A 1 101 ? 1.489 3.536 9.996 1.00 74.25 101 GLU A CA 1
ATOM 867 C C . GLU A 1 101 ? 2.567 4.625 9.853 1.00 74.25 101 GLU A C 1
ATOM 869 O O . GLU A 1 101 ? 2.257 5.801 10.049 1.00 74.25 101 GLU A O 1
ATOM 874 N N . ASP A 1 102 ? 3.787 4.283 9.422 1.00 71.06 102 ASP A N 1
ATOM 875 C CA . ASP A 1 102 ? 4.860 5.260 9.162 1.00 71.06 102 ASP A CA 1
ATOM 876 C C . ASP A 1 102 ? 4.582 6.072 7.890 1.00 71.06 102 ASP A C 1
ATOM 878 O O . ASP A 1 102 ? 4.888 7.262 7.802 1.00 71.06 102 ASP A O 1
ATOM 882 N N . PHE A 1 103 ? 3.887 5.471 6.920 1.00 68.06 103 PHE A N 1
ATOM 883 C CA . PHE A 1 103 ? 3.441 6.157 5.704 1.00 68.06 103 PHE A CA 1
ATOM 884 C C . PHE A 1 103 ? 2.478 7.319 5.969 1.00 68.06 103 PHE A C 1
ATOM 886 O O . PHE A 1 103 ? 2.251 8.148 5.081 1.00 68.06 103 PHE A O 1
ATOM 893 N N . TRP A 1 104 ? 1.848 7.374 7.145 1.00 66.00 104 TRP A N 1
ATOM 894 C CA . TRP A 1 104 ? 0.775 8.335 7.411 1.00 66.00 104 TRP A CA 1
ATOM 895 C C . TRP A 1 104 ? 1.319 9.741 7.615 1.00 66.00 104 TRP A C 1
ATOM 897 O O . TRP A 1 104 ? 0.615 10.711 7.346 1.00 66.00 104 TRP A O 1
ATOM 907 N N . GLU A 1 105 ? 2.585 9.844 8.006 1.00 67.06 105 GLU A N 1
ATOM 908 C CA . GLU A 1 105 ? 3.266 11.098 8.310 1.00 67.06 105 GLU A CA 1
ATOM 909 C C . GLU A 1 105 ? 3.602 11.905 7.036 1.00 67.06 105 GLU A C 1
ATOM 911 O O . GLU A 1 105 ? 3.842 13.110 7.110 1.00 67.06 105 GLU A O 1
ATOM 916 N N . HIS A 1 106 ? 3.519 11.286 5.848 1.00 76.31 106 HIS A N 1
ATOM 917 C CA . HIS A 1 106 ? 3.895 11.891 4.566 1.00 76.31 106 HIS A CA 1
ATOM 918 C C . HIS A 1 106 ? 2.752 11.857 3.536 1.00 76.31 106 HIS A C 1
ATOM 920 O O . HIS A 1 106 ? 2.753 11.066 2.592 1.00 76.31 106 HIS A O 1
ATOM 926 N N . ALA A 1 107 ? 1.776 12.762 3.675 1.00 75.25 107 ALA A N 1
ATOM 927 C CA . ALA A 1 107 ? 0.579 12.803 2.821 1.00 75.25 107 ALA A CA 1
ATOM 928 C C . ALA A 1 107 ? 0.873 12.903 1.308 1.00 75.25 107 ALA A C 1
ATOM 930 O O . ALA A 1 107 ? 0.208 12.251 0.500 1.00 75.25 107 ALA A O 1
ATOM 931 N N . GLU A 1 108 ? 1.873 13.700 0.920 1.00 78.62 108 GLU A N 1
ATOM 932 C CA . GLU A 1 108 ? 2.304 13.830 -0.479 1.00 78.62 108 GLU A CA 1
ATOM 933 C C . GLU A 1 108 ? 2.823 12.497 -1.022 1.00 78.62 108 GLU A C 1
ATOM 935 O O . GLU A 1 108 ? 2.391 12.038 -2.079 1.00 78.62 108 GLU A O 1
ATOM 940 N N . TRP A 1 109 ? 3.682 11.838 -0.250 1.00 80.88 109 TRP A N 1
ATOM 941 C CA . TRP A 1 109 ? 4.259 10.559 -0.620 1.00 80.88 109 TRP A CA 1
ATOM 942 C C . TRP A 1 109 ? 3.202 9.448 -0.694 1.00 80.88 109 TRP A C 1
ATOM 944 O O . TRP A 1 109 ? 3.167 8.698 -1.671 1.00 80.88 109 TRP A O 1
ATOM 954 N N . LYS A 1 110 ? 2.258 9.415 0.264 1.00 83.19 110 LYS A N 1
ATOM 955 C CA . LYS A 1 110 ? 1.081 8.529 0.240 1.00 83.19 110 LYS A CA 1
ATOM 956 C C . LYS A 1 110 ? 0.319 8.660 -1.077 1.00 83.19 110 LYS A C 1
ATOM 958 O O . LYS A 1 110 ? -0.003 7.650 -1.701 1.00 83.19 110 LYS A O 1
ATOM 963 N N . ARG A 1 111 ? 0.009 9.893 -1.492 1.00 86.12 111 ARG A N 1
ATOM 964 C CA . ARG A 1 111 ? -0.726 10.155 -2.736 1.00 86.12 111 ARG A CA 1
ATOM 965 C C . ARG A 1 111 ? 0.042 9.617 -3.943 1.00 86.12 111 ARG A C 1
ATOM 967 O O . ARG A 1 111 ? -0.522 8.832 -4.700 1.00 86.12 111 ARG A O 1
ATOM 974 N N . CYS A 1 112 ? 1.320 9.971 -4.072 1.00 88.50 112 CYS A N 1
ATOM 975 C CA . CYS A 1 112 ? 2.145 9.526 -5.194 1.00 88.50 112 CYS A CA 1
ATOM 976 C C . CYS A 1 112 ? 2.297 7.995 -5.232 1.00 88.50 112 CYS A C 1
ATOM 978 O O . CYS A 1 112 ? 2.317 7.410 -6.309 1.00 88.50 112 CYS A O 1
ATOM 980 N N . TYR A 1 113 ? 2.364 7.321 -4.078 1.00 89.75 113 TYR A N 1
ATOM 981 C CA . TYR A 1 113 ? 2.433 5.859 -4.034 1.00 89.75 113 TYR A CA 1
ATOM 982 C C . TYR A 1 113 ? 1.128 5.209 -4.501 1.00 89.75 113 TYR A C 1
ATOM 984 O O . TYR A 1 113 ? 1.154 4.258 -5.276 1.00 89.75 113 TYR A O 1
ATOM 992 N N . ILE A 1 114 ? -0.030 5.726 -4.076 1.00 89.56 114 ILE A N 1
ATOM 993 C CA . ILE A 1 114 ? -1.331 5.219 -4.538 1.00 89.56 114 ILE A CA 1
ATOM 994 C C . ILE A 1 114 ? -1.476 5.406 -6.053 1.00 89.56 114 ILE A C 1
ATOM 996 O O . ILE A 1 114 ? -1.957 4.497 -6.728 1.00 89.56 114 ILE A O 1
ATOM 1000 N N . GLU A 1 115 ? -1.060 6.558 -6.581 1.00 92.06 115 GLU A N 1
ATOM 1001 C CA . GLU A 1 115 ? -1.031 6.826 -8.024 1.00 92.06 115 GLU A CA 1
ATOM 1002 C C . GLU A 1 115 ? -0.115 5.832 -8.749 1.00 92.06 115 GLU A C 1
ATOM 1004 O O . GLU A 1 115 ? -0.549 5.194 -9.705 1.00 92.06 115 GLU A O 1
ATOM 1009 N N . LEU A 1 116 ? 1.099 5.616 -8.232 1.00 93.19 116 LEU A N 1
ATOM 1010 C CA . LEU A 1 116 ? 2.060 4.642 -8.750 1.00 93.19 116 LEU A CA 1
ATOM 1011 C C . LEU A 1 116 ? 1.475 3.225 -8.807 1.00 93.19 116 LEU A C 1
ATOM 1013 O O . LEU A 1 116 ? 1.570 2.565 -9.839 1.00 93.19 116 LEU A O 1
ATOM 1017 N N . LEU A 1 117 ? 0.848 2.755 -7.722 1.00 93.69 117 LEU A N 1
ATOM 1018 C CA . LEU A 1 117 ? 0.238 1.425 -7.682 1.00 93.69 117 LEU A CA 1
ATOM 1019 C C . LEU A 1 117 ? -0.884 1.270 -8.717 1.00 93.69 117 LEU A C 1
ATOM 1021 O O . LEU A 1 117 ? -0.985 0.216 -9.338 1.00 93.69 117 LEU A O 1
ATOM 1025 N N . LYS A 1 118 ? -1.733 2.294 -8.880 1.00 93.50 118 LYS A N 1
ATOM 1026 C CA . LYS A 1 118 ? -2.832 2.279 -9.858 1.00 93.50 118 LYS A CA 1
ATOM 1027 C C . LYS A 1 118 ? -2.290 2.236 -11.285 1.00 93.50 118 LYS A C 1
ATOM 1029 O O . LYS A 1 118 ? -2.640 1.328 -12.029 1.00 93.50 118 LYS A O 1
ATOM 1034 N N . GLU A 1 119 ? -1.382 3.152 -11.623 1.00 94.00 119 GLU A N 1
ATOM 1035 C CA . GLU A 1 119 ? -0.792 3.236 -12.963 1.00 94.00 119 GLU A CA 1
ATOM 1036 C C . GLU A 1 119 ? -0.082 1.932 -13.342 1.00 94.00 119 GLU A C 1
ATOM 1038 O O . GLU A 1 119 ? -0.249 1.429 -14.448 1.00 94.00 119 GLU A O 1
ATOM 1043 N N . LEU A 1 120 ? 0.677 1.340 -12.416 1.00 94.00 120 LEU A N 1
ATOM 1044 C CA . LEU A 1 120 ? 1.388 0.092 -12.682 1.00 94.00 120 LEU A CA 1
ATOM 1045 C C . LEU A 1 120 ? 0.451 -1.107 -12.812 1.00 94.00 120 LEU A C 1
ATOM 1047 O O . LEU A 1 120 ? 0.684 -1.952 -13.672 1.00 94.00 120 LEU A O 1
ATOM 1051 N N . LYS A 1 121 ? -0.607 -1.191 -11.997 1.00 93.94 121 LYS A N 1
ATOM 1052 C CA . LYS A 1 121 ? -1.573 -2.293 -12.094 1.00 93.94 121 LYS A CA 1
ATOM 1053 C C . LYS A 1 121 ? -2.349 -2.258 -13.417 1.00 93.94 121 LYS A C 1
ATOM 1055 O O . LYS A 1 121 ? -2.621 -3.319 -13.979 1.00 93.94 121 LYS A O 1
ATOM 1060 N N . ASP A 1 122 ? -2.662 -1.063 -13.912 1.00 92.56 122 ASP A N 1
ATOM 1061 C CA . ASP A 1 122 ? -3.431 -0.855 -15.145 1.00 92.56 122 ASP A CA 1
ATOM 1062 C C . ASP A 1 122 ? -2.555 -0.927 -16.413 1.00 92.56 122 ASP A C 1
ATOM 1064 O O . ASP A 1 122 ? -3.058 -1.036 -17.536 1.00 92.56 122 ASP A O 1
ATOM 1068 N N . ASN A 1 123 ? -1.228 -0.889 -16.263 1.00 92.56 123 ASN A N 1
ATOM 1069 C CA . ASN A 1 123 ? -0.299 -0.872 -17.383 1.00 92.56 123 ASN A CA 1
ATOM 1070 C C . ASN A 1 123 ? -0.004 -2.285 -17.922 1.00 92.56 123 ASN A C 1
ATOM 1072 O O . ASN A 1 123 ? 0.474 -3.179 -17.221 1.00 92.56 123 ASN A O 1
ATOM 1076 N N . LYS A 1 124 ? -0.215 -2.461 -19.234 1.00 90.75 124 LYS A N 1
ATOM 1077 C CA . LYS A 1 124 ? -0.037 -3.736 -19.951 1.00 90.75 124 LYS A CA 1
ATOM 1078 C C . LYS A 1 124 ? 1.350 -4.363 -19.806 1.00 90.75 124 LYS A C 1
ATOM 1080 O O . LYS A 1 124 ? 1.456 -5.585 -19.854 1.00 90.75 124 LYS A O 1
ATOM 1085 N N . ALA A 1 125 ? 2.406 -3.570 -19.630 1.00 89.50 125 ALA A N 1
ATOM 1086 C CA . ALA A 1 125 ? 3.759 -4.097 -19.453 1.00 89.50 125 ALA A CA 1
ATOM 1087 C C . ALA A 1 125 ? 3.912 -4.908 -18.152 1.00 89.50 125 ALA A C 1
ATOM 1089 O O . ALA A 1 125 ? 4.756 -5.796 -18.081 1.00 89.50 125 ALA A O 1
ATOM 1090 N N . PHE A 1 126 ? 3.072 -4.639 -17.149 1.00 90.06 126 PHE A N 1
ATOM 1091 C CA . PHE A 1 126 ? 3.123 -5.272 -15.831 1.00 90.06 126 PHE A CA 1
ATOM 1092 C C . PHE A 1 126 ? 2.035 -6.331 -15.636 1.00 90.06 126 PHE A C 1
ATOM 1094 O O . PHE A 1 126 ? 2.020 -7.012 -14.614 1.00 90.06 126 PHE A O 1
ATOM 1101 N N . GLU A 1 127 ? 1.148 -6.517 -16.619 1.00 90.12 127 GLU A N 1
ATOM 1102 C CA . GLU A 1 127 ? -0.011 -7.414 -16.525 1.00 90.12 127 GLU A CA 1
ATOM 1103 C C . GLU A 1 127 ? 0.379 -8.850 -16.142 1.00 90.12 127 GLU A C 1
ATOM 1105 O O . GLU A 1 127 ? -0.367 -9.539 -15.450 1.00 90.12 127 GLU A O 1
ATOM 1110 N N . LYS A 1 128 ? 1.562 -9.305 -16.563 1.00 89.12 128 LYS A N 1
ATOM 1111 C CA . LYS A 1 128 ? 2.057 -10.667 -16.316 1.00 89.12 128 LYS A CA 1
ATOM 1112 C C . LYS A 1 128 ? 3.091 -10.756 -15.191 1.00 89.12 128 LYS A C 1
ATOM 1114 O O . LYS A 1 128 ? 3.686 -11.814 -15.012 1.00 89.12 128 LYS A O 1
ATOM 1119 N N . LEU A 1 129 ? 3.321 -9.669 -14.459 1.00 88.94 129 LEU A N 1
ATOM 1120 C CA . LEU A 1 129 ? 4.336 -9.596 -13.413 1.00 88.94 129 LEU A CA 1
ATOM 1121 C C . LEU A 1 129 ? 3.707 -9.678 -12.022 1.00 88.94 129 LEU A C 1
ATOM 1123 O O . LEU A 1 129 ? 2.668 -9.081 -11.749 1.00 88.94 129 LEU A O 1
ATOM 1127 N N . TYR A 1 130 ? 4.383 -10.381 -11.120 1.00 90.06 130 TYR A N 1
ATOM 1128 C CA . TYR A 1 130 ? 4.077 -10.411 -9.699 1.00 90.06 130 TYR A CA 1
ATOM 1129 C C . TYR A 1 130 ? 4.658 -9.167 -9.016 1.00 90.06 130 TYR A C 1
ATOM 1131 O O . TYR A 1 130 ? 5.882 -9.011 -9.002 1.00 90.06 130 TYR A O 1
ATOM 1139 N N . PRO A 1 131 ? 3.819 -8.290 -8.436 1.00 90.50 131 PRO A N 1
ATOM 1140 C CA . PRO A 1 131 ? 4.285 -7.163 -7.640 1.00 90.50 131 PRO A CA 1
ATOM 1141 C C . PRO A 1 131 ? 4.732 -7.629 -6.249 1.00 90.50 131 PRO A C 1
ATOM 1143 O O . PRO A 1 131 ? 4.079 -8.457 -5.606 1.00 90.50 131 PRO A O 1
ATOM 1146 N N . PHE A 1 132 ? 5.812 -7.049 -5.739 1.00 85.94 132 PHE A N 1
ATOM 1147 C CA . PHE A 1 132 ? 6.243 -7.225 -4.353 1.00 85.94 132 PHE A CA 1
ATOM 1148 C C . PHE A 1 132 ? 7.000 -5.993 -3.851 1.00 85.94 132 PHE A C 1
ATOM 1150 O O . PHE A 1 132 ? 7.468 -5.161 -4.628 1.00 85.94 132 PHE A O 1
ATOM 1157 N N . THR A 1 133 ? 7.124 -5.874 -2.530 1.00 80.00 133 THR A N 1
ATOM 1158 C CA . THR A 1 133 ? 7.850 -4.777 -1.885 1.00 80.00 133 THR A CA 1
ATOM 1159 C C . THR A 1 133 ? 8.751 -5.303 -0.774 1.00 80.00 133 THR A C 1
ATOM 1161 O O . THR A 1 133 ? 8.389 -6.257 -0.086 1.00 80.00 133 THR A O 1
ATOM 1164 N N . THR A 1 134 ? 9.940 -4.716 -0.627 1.00 71.31 134 THR A N 1
ATOM 1165 C CA . THR A 1 134 ? 10.889 -5.064 0.442 1.00 71.31 134 THR A CA 1
ATOM 1166 C C . THR A 1 134 ? 10.795 -4.129 1.637 1.00 71.31 134 THR A C 1
ATOM 1168 O O . THR A 1 134 ? 10.908 -4.610 2.753 1.00 71.31 134 THR A O 1
ATOM 1171 N N . HIS A 1 135 ? 10.571 -2.833 1.423 1.00 66.19 135 HIS A N 1
ATOM 1172 C CA . HIS A 1 135 ? 10.289 -1.867 2.489 1.00 66.19 135 HIS A CA 1
ATOM 1173 C C . HIS A 1 135 ? 9.271 -0.863 1.963 1.00 66.19 135 HIS A C 1
ATOM 1175 O O . HIS A 1 135 ? 8.132 -0.904 2.389 1.00 66.19 135 HIS A O 1
ATOM 1181 N N . TYR A 1 136 ? 9.623 -0.077 0.943 1.00 70.75 136 TYR A N 1
ATOM 1182 C CA . TYR A 1 136 ? 8.734 0.946 0.370 1.00 70.75 136 TYR A CA 1
ATOM 1183 C C . TYR A 1 136 ? 8.853 1.086 -1.145 1.00 70.75 136 TYR A C 1
ATOM 1185 O O . TYR A 1 136 ? 8.322 2.012 -1.753 1.00 70.75 136 TYR A O 1
ATOM 1193 N N . TRP A 1 137 ? 9.596 0.179 -1.767 1.00 81.94 137 TRP A N 1
ATOM 1194 C CA . TRP A 1 137 ? 9.903 0.228 -3.186 1.00 81.94 137 TRP A CA 1
ATOM 1195 C C . TRP A 1 137 ? 9.205 -0.916 -3.882 1.00 81.94 137 TRP A C 1
ATOM 1197 O O . TRP A 1 137 ? 9.182 -2.037 -3.363 1.00 81.94 137 TRP A O 1
ATOM 1207 N N . LEU A 1 138 ? 8.605 -0.617 -5.027 1.00 88.56 138 LEU A N 1
ATOM 1208 C CA . LEU A 1 138 ? 7.874 -1.604 -5.791 1.00 88.56 138 LEU A CA 1
ATOM 1209 C C . LEU A 1 138 ? 8.806 -2.272 -6.791 1.00 88.56 138 LEU A C 1
ATOM 1211 O O . LEU A 1 138 ? 9.587 -1.617 -7.489 1.00 88.56 138 LEU A O 1
ATOM 1215 N N . ARG A 1 139 ? 8.721 -3.594 -6.811 1.00 87.44 139 ARG A N 1
ATOM 1216 C CA . ARG A 1 139 ? 9.517 -4.490 -7.637 1.00 87.44 139 ARG A CA 1
ATOM 1217 C C . ARG A 1 139 ? 8.597 -5.512 -8.291 1.00 87.44 139 ARG A C 1
ATOM 1219 O O . ARG A 1 139 ? 7.468 -5.728 -7.841 1.00 87.44 139 ARG A O 1
ATOM 1226 N N . PHE A 1 140 ? 9.105 -6.129 -9.349 1.00 87.12 140 PHE A N 1
ATOM 1227 C CA . PHE A 1 140 ? 8.338 -7.013 -10.213 1.00 87.12 140 PHE A CA 1
ATOM 1228 C C . PHE A 1 140 ? 9.138 -8.251 -10.586 1.00 87.12 140 PHE A C 1
ATOM 1230 O O . PHE A 1 140 ? 10.352 -8.178 -10.731 1.00 87.12 140 PHE A O 1
ATOM 1237 N N . SER A 1 141 ? 8.459 -9.384 -10.747 1.00 82.69 141 SER A N 1
ATOM 1238 C CA . SER A 1 141 ? 9.064 -10.643 -11.193 1.00 82.69 141 SER A CA 1
ATOM 1239 C C . SER A 1 141 ? 8.064 -11.455 -12.004 1.00 82.69 141 SER A C 1
ATOM 1241 O O . SER A 1 141 ? 6.866 -11.421 -11.731 1.00 82.69 141 SER A O 1
ATOM 1243 N N . ILE A 1 142 ? 8.548 -12.217 -12.981 1.00 80.38 142 ILE A N 1
ATOM 1244 C CA . ILE A 1 142 ? 7.746 -13.247 -13.658 1.00 80.38 142 ILE A CA 1
ATOM 1245 C C . ILE A 1 142 ? 7.581 -14.509 -12.795 1.00 80.38 142 ILE A C 1
ATOM 1247 O O . ILE A 1 142 ? 6.610 -15.244 -12.961 1.00 80.38 142 ILE A O 1
ATOM 1251 N N . ASP A 1 143 ? 8.497 -14.746 -11.851 1.00 81.62 143 ASP A N 1
ATOM 1252 C CA . ASP A 1 143 ? 8.439 -15.858 -10.904 1.00 81.62 143 ASP A CA 1
ATOM 1253 C C . ASP A 1 143 ? 7.841 -15.408 -9.566 1.00 81.62 143 ASP A C 1
ATOM 1255 O O . ASP A 1 143 ? 8.394 -14.554 -8.866 1.00 81.62 143 ASP A O 1
ATOM 1259 N N . LYS A 1 144 ? 6.728 -16.040 -9.185 1.00 79.19 144 LYS A N 1
ATOM 1260 C CA . LYS A 1 144 ? 6.044 -15.824 -7.903 1.00 79.19 144 LYS A CA 1
ATOM 1261 C C . LYS A 1 144 ? 6.812 -16.341 -6.689 1.00 79.19 144 LYS A C 1
ATOM 1263 O O . LYS A 1 144 ? 6.471 -15.982 -5.565 1.00 79.19 144 LYS A O 1
ATOM 1268 N N . ASN A 1 145 ? 7.791 -17.216 -6.904 1.00 79.06 145 ASN A N 1
ATOM 1269 C CA . ASN A 1 145 ? 8.579 -17.840 -5.846 1.00 79.06 145 ASN A CA 1
ATOM 1270 C C . ASN A 1 145 ? 9.913 -17.139 -5.606 1.00 79.06 145 ASN A C 1
ATOM 1272 O O . ASN A 1 145 ? 10.683 -17.619 -4.773 1.00 79.06 145 ASN A O 1
ATOM 1276 N N . ILE A 1 146 ? 10.192 -16.033 -6.305 1.00 72.94 146 ILE A N 1
ATOM 1277 C CA . ILE A 1 146 ? 11.426 -15.282 -6.110 1.00 72.94 146 ILE A CA 1
ATOM 1278 C C . ILE A 1 146 ? 11.532 -14.853 -4.639 1.00 72.94 146 ILE A C 1
ATOM 1280 O O . ILE A 1 146 ? 10.650 -14.195 -4.086 1.00 72.94 146 ILE A O 1
ATOM 1284 N N . LYS A 1 147 ? 12.591 -15.304 -3.964 1.00 57.78 147 LYS A N 1
ATOM 1285 C CA . LYS A 1 147 ? 12.820 -15.026 -2.533 1.00 57.78 147 LYS A CA 1
ATOM 1286 C C . LYS A 1 147 ? 13.803 -13.885 -2.314 1.00 57.78 147 LYS A C 1
ATOM 1288 O O . LYS A 1 147 ? 13.854 -13.311 -1.232 1.00 57.78 147 LYS A O 1
ATOM 1293 N N . GLU A 1 148 ? 14.577 -13.577 -3.344 1.00 52.25 148 GLU A N 1
ATOM 1294 C CA . GLU A 1 148 ? 15.765 -12.751 -3.284 1.00 52.25 148 GLU A CA 1
ATOM 1295 C C . GLU A 1 148 ? 15.793 -11.849 -4.515 1.00 52.25 148 GLU A C 1
ATOM 1297 O O . GLU A 1 148 ? 15.558 -12.285 -5.634 1.00 52.25 148 GLU A O 1
ATOM 1302 N N . THR A 1 149 ? 15.973 -10.554 -4.286 1.00 52.41 149 THR A N 1
ATOM 1303 C CA . THR A 1 149 ? 15.620 -9.501 -5.255 1.00 52.41 149 THR A CA 1
ATOM 1304 C C . THR A 1 149 ? 16.839 -8.807 -5.856 1.00 52.41 149 THR A C 1
ATOM 1306 O O . THR A 1 149 ? 16.678 -7.917 -6.688 1.00 52.41 149 THR A O 1
ATOM 1309 N N . TRP A 1 150 ? 18.035 -9.234 -5.439 1.00 48.91 150 TRP A N 1
ATOM 1310 C CA . TRP A 1 150 ? 19.332 -8.732 -5.900 1.00 48.91 150 TRP A CA 1
ATOM 1311 C C . TRP A 1 150 ? 19.513 -8.920 -7.411 1.00 48.91 150 TRP A C 1
ATOM 1313 O O . TRP A 1 150 ? 20.171 -8.119 -8.051 1.00 48.91 150 TRP A O 1
ATOM 1323 N N . GLU A 1 151 ? 18.890 -9.945 -8.005 1.00 53.22 151 GLU A N 1
ATOM 1324 C CA . GLU A 1 151 ? 19.062 -10.246 -9.435 1.00 53.22 151 GLU A CA 1
ATOM 1325 C C . GLU A 1 151 ? 18.459 -9.188 -10.367 1.00 53.22 151 GLU A C 1
ATOM 1327 O O . GLU A 1 151 ? 18.816 -9.136 -11.542 1.00 53.22 151 GLU A O 1
ATOM 1332 N N . LEU A 1 152 ? 17.537 -8.356 -9.870 1.00 60.19 152 LEU A N 1
ATOM 1333 C CA . LEU A 1 152 ? 16.872 -7.357 -10.700 1.00 60.19 152 LEU A CA 1
ATOM 1334 C C . LEU A 1 152 ? 17.358 -5.939 -10.428 1.00 60.19 152 LEU A C 1
ATOM 1336 O O . LEU A 1 152 ? 17.316 -5.149 -11.363 1.00 60.19 152 LEU A O 1
ATOM 1340 N N . ASP A 1 153 ? 17.753 -5.594 -9.194 1.00 69.81 153 ASP A N 1
ATOM 1341 C CA . ASP A 1 153 ? 18.182 -4.251 -8.737 1.00 69.81 153 ASP A CA 1
ATOM 1342 C C . ASP A 1 153 ? 17.430 -3.051 -9.351 1.00 69.81 153 ASP A C 1
ATOM 1344 O O . ASP A 1 153 ? 17.886 -1.906 -9.395 1.00 69.81 153 ASP A O 1
ATOM 1348 N N . THR A 1 154 ? 16.191 -3.318 -9.762 1.00 78.81 154 THR A N 1
ATOM 1349 C CA . THR A 1 154 ? 15.339 -2.401 -10.498 1.00 78.81 154 THR A CA 1
ATOM 1350 C C . THR A 1 154 ? 14.078 -2.208 -9.689 1.00 78.81 154 THR A C 1
ATOM 1352 O O . THR A 1 154 ? 13.326 -3.150 -9.430 1.00 78.81 154 THR A O 1
ATOM 1355 N N . TYR A 1 155 ? 13.828 -0.985 -9.250 1.00 87.50 155 TYR A N 1
ATOM 1356 C CA . TYR A 1 155 ? 12.669 -0.662 -8.425 1.00 87.50 155 TYR A CA 1
ATOM 1357 C C . TYR A 1 155 ? 12.210 0.770 -8.660 1.00 87.50 155 TYR A C 1
ATOM 1359 O O . TYR A 1 155 ? 13.007 1.638 -9.011 1.00 87.50 155 TYR A O 1
ATOM 1367 N N . ILE A 1 156 ? 10.912 0.993 -8.478 1.00 89.62 156 ILE A N 1
ATOM 1368 C CA . ILE A 1 156 ? 10.278 2.303 -8.608 1.00 89.62 156 ILE A CA 1
ATOM 1369 C C . ILE A 1 156 ? 9.621 2.678 -7.287 1.00 89.62 156 ILE A C 1
ATOM 1371 O O . ILE A 1 156 ? 8.992 1.843 -6.627 1.00 89.62 156 ILE A O 1
ATOM 1375 N N . PHE A 1 157 ? 9.786 3.932 -6.876 1.00 90.00 157 PHE A N 1
ATOM 1376 C CA . PHE A 1 157 ? 9.103 4.467 -5.706 1.00 90.00 157 PHE A CA 1
ATOM 1377 C C . PHE A 1 157 ? 8.943 5.989 -5.795 1.00 90.00 157 PHE A C 1
ATOM 1379 O O . PHE A 1 157 ? 9.708 6.642 -6.505 1.00 90.00 157 PHE A O 1
ATOM 1386 N N . PRO A 1 158 ? 7.958 6.585 -5.104 1.00 88.31 158 PRO A N 1
ATOM 1387 C CA . PRO A 1 158 ? 7.861 8.033 -5.020 1.00 88.31 158 PRO A CA 1
ATOM 1388 C C . PRO A 1 158 ? 8.962 8.599 -4.118 1.00 88.31 158 PRO A C 1
ATOM 1390 O O . PRO A 1 158 ? 9.344 7.976 -3.133 1.00 88.31 158 PRO A O 1
ATOM 1393 N N . THR A 1 159 ? 9.454 9.792 -4.406 1.00 84.94 159 THR A N 1
ATOM 1394 C CA . THR A 1 159 ? 10.519 10.434 -3.632 1.00 84.94 159 THR A CA 1
ATOM 1395 C C . THR A 1 159 ? 9.996 10.874 -2.265 1.00 84.94 159 THR A C 1
ATOM 1397 O O . THR A 1 159 ? 9.008 11.603 -2.169 1.00 84.94 159 THR A O 1
ATOM 1400 N N . VAL A 1 160 ? 10.654 10.427 -1.191 1.00 78.94 160 VAL A N 1
ATOM 1401 C CA . VAL A 1 160 ? 10.384 10.899 0.176 1.00 78.94 160 VAL A CA 1
ATOM 1402 C C . VAL A 1 160 ? 11.264 12.114 0.427 1.00 78.94 160 VAL A C 1
ATOM 1404 O O . VAL A 1 160 ? 12.471 11.974 0.594 1.00 78.94 160 VAL A O 1
ATOM 1407 N N . TYR A 1 161 ? 10.671 13.306 0.434 1.00 78.69 161 TYR A N 1
ATOM 1408 C CA . TYR A 1 161 ? 11.415 14.533 0.706 1.00 78.69 161 TYR A CA 1
ATOM 1409 C C . TYR A 1 161 ? 11.746 14.666 2.195 1.00 78.69 161 TYR A C 1
ATOM 1411 O O . TYR A 1 161 ? 10.857 14.590 3.045 1.00 78.69 161 TYR A O 1
ATOM 1419 N N . CYS A 1 162 ? 13.015 14.920 2.499 1.00 75.94 162 CYS A N 1
ATOM 1420 C CA . CYS A 1 162 ? 13.537 15.150 3.845 1.00 75.94 162 CYS A CA 1
ATOM 1421 C C . CYS A 1 162 ? 14.779 16.054 3.778 1.00 75.94 162 CYS A C 1
ATOM 1423 O O . CYS A 1 162 ? 15.160 16.508 2.700 1.00 75.94 162 CYS A O 1
ATOM 1425 N N . ASP A 1 163 ? 15.430 16.307 4.913 1.00 75.81 163 ASP A N 1
ATOM 1426 C CA . ASP A 1 163 ? 16.652 17.124 4.949 1.00 75.81 163 ASP A CA 1
ATOM 1427 C C . ASP A 1 163 ? 17.784 16.532 4.084 1.00 75.81 163 ASP A C 1
ATOM 1429 O O . ASP A 1 163 ? 18.600 17.268 3.533 1.00 75.81 163 ASP A O 1
ATOM 1433 N N . GLU A 1 164 ? 17.800 15.207 3.911 1.00 77.94 164 GLU A N 1
ATOM 1434 C CA . GLU A 1 164 ? 18.768 14.482 3.076 1.00 77.94 164 GLU A CA 1
ATOM 1435 C C . GLU A 1 164 ? 18.336 14.378 1.600 1.00 77.94 164 GLU A C 1
ATOM 1437 O O . GLU A 1 164 ? 19.174 14.193 0.717 1.00 77.94 164 GLU A O 1
ATOM 1442 N N . VAL A 1 165 ? 17.036 14.514 1.313 1.00 78.19 165 VAL A N 1
ATOM 1443 C CA . VAL A 1 165 ? 16.437 14.381 -0.026 1.00 78.19 165 VAL A CA 1
ATOM 1444 C C . VAL A 1 165 ? 15.662 15.665 -0.342 1.00 78.19 165 VAL A C 1
ATOM 1446 O O . VAL A 1 165 ? 14.478 15.783 -0.002 1.00 78.19 165 VAL A O 1
ATOM 1449 N N . PRO A 1 166 ? 16.308 16.660 -0.978 1.00 80.69 166 PRO A N 1
ATOM 1450 C CA . PRO A 1 166 ? 15.722 17.980 -1.139 1.00 80.69 166 PRO A CA 1
ATOM 1451 C C . PRO A 1 166 ? 14.517 17.957 -2.080 1.00 80.69 166 PRO A C 1
ATOM 1453 O O . PRO A 1 166 ? 14.466 17.204 -3.053 1.00 80.69 166 PRO A O 1
ATOM 1456 N N . ARG A 1 167 ? 13.579 18.885 -1.852 1.00 81.81 167 ARG A N 1
ATOM 1457 C CA . ARG A 1 167 ? 12.387 19.100 -2.699 1.00 81.81 167 ARG A CA 1
ATOM 1458 C C . ARG A 1 167 ? 12.697 19.502 -4.148 1.00 81.81 167 ARG A C 1
ATOM 1460 O O . ARG A 1 167 ? 11.781 19.630 -4.948 1.00 81.81 167 ARG A O 1
ATOM 1467 N N . THR A 1 168 ? 13.965 19.742 -4.476 1.00 81.56 168 THR A N 1
ATOM 1468 C CA . THR A 1 168 ? 14.431 20.000 -5.844 1.00 81.56 168 THR A CA 1
ATOM 1469 C C . THR A 1 168 ? 14.534 18.732 -6.687 1.00 81.56 168 THR A C 1
ATOM 1471 O O . THR A 1 168 ? 14.695 18.841 -7.896 1.00 81.56 168 THR A O 1
ATOM 1474 N N . LEU A 1 169 ? 14.494 17.547 -6.069 1.00 82.69 169 LEU A N 1
ATOM 1475 C CA . LEU A 1 169 ? 14.433 16.272 -6.780 1.00 82.69 169 LEU A CA 1
ATOM 1476 C C . LEU A 1 169 ? 12.999 15.977 -7.230 1.00 82.69 169 LEU A C 1
ATOM 1478 O O . LEU A 1 169 ? 12.034 16.345 -6.554 1.00 82.69 169 LEU A O 1
ATOM 1482 N N . ASP A 1 170 ? 12.852 15.285 -8.357 1.00 89.00 170 ASP A N 1
ATOM 1483 C CA . ASP A 1 170 ? 11.524 14.985 -8.881 1.00 89.00 170 ASP A CA 1
ATOM 1484 C C . ASP A 1 170 ? 10.760 13.951 -8.036 1.00 89.00 170 ASP A C 1
ATOM 1486 O O . ASP A 1 170 ? 11.299 13.328 -7.119 1.00 89.00 170 ASP A O 1
ATOM 1490 N N . LYS A 1 171 ? 9.470 13.778 -8.342 1.00 88.12 171 LYS A N 1
ATOM 1491 C CA . LYS A 1 171 ? 8.491 13.049 -7.521 1.00 88.12 171 LYS A CA 1
ATOM 1492 C C . LYS A 1 171 ? 8.642 11.536 -7.541 1.00 88.12 171 LYS A C 1
ATOM 1494 O O . LYS A 1 171 ? 8.163 10.884 -6.615 1.00 88.12 171 LYS A O 1
ATOM 1499 N N . PHE A 1 172 ? 9.240 10.977 -8.584 1.00 89.88 172 PHE A N 1
ATOM 1500 C CA . PHE A 1 172 ? 9.397 9.537 -8.747 1.00 89.88 172 PHE A CA 1
ATOM 1501 C C . PHE A 1 172 ? 10.850 9.199 -8.995 1.00 89.88 172 PHE A C 1
ATOM 1503 O O . PHE A 1 172 ? 11.536 9.887 -9.742 1.00 89.88 172 PHE A O 1
ATOM 1510 N N . TYR A 1 173 ? 11.297 8.111 -8.391 1.00 89.25 173 TYR A N 1
ATOM 1511 C CA . TYR A 1 173 ? 12.643 7.598 -8.522 1.00 89.25 173 TYR A CA 1
ATOM 1512 C C . TYR A 1 173 ? 12.599 6.186 -9.097 1.00 89.25 173 TYR A C 1
ATOM 1514 O O . TYR A 1 173 ? 11.785 5.354 -8.677 1.00 89.25 173 TYR A O 1
ATOM 1522 N N . ILE A 1 174 ? 13.526 5.904 -10.009 1.00 89.31 174 ILE A N 1
ATOM 1523 C CA . ILE A 1 174 ? 13.788 4.570 -10.539 1.00 89.31 174 ILE A CA 1
ATOM 1524 C C . ILE A 1 174 ? 15.255 4.228 -10.329 1.00 89.31 174 ILE A C 1
ATOM 1526 O O . ILE A 1 174 ? 16.134 4.961 -10.778 1.00 89.31 174 ILE A O 1
ATOM 1530 N N . SER A 1 175 ? 15.500 3.084 -9.696 1.00 86.25 175 SER A N 1
ATOM 1531 C CA . SER A 1 175 ? 16.775 2.369 -9.799 1.00 86.25 175 SER A CA 1
ATOM 1532 C C . SER A 1 175 ? 16.651 1.349 -10.917 1.00 86.25 175 SER A C 1
ATOM 1534 O O . SER A 1 175 ? 15.602 0.710 -11.016 1.00 86.25 175 SER A O 1
ATOM 1536 N N . PHE A 1 176 ? 17.688 1.188 -11.730 1.00 77.94 176 PHE A N 1
ATOM 1537 C CA . PHE A 1 176 ? 17.728 0.244 -12.848 1.00 77.94 176 PHE A CA 1
ATOM 1538 C C . PHE A 1 176 ? 19.101 -0.436 -12.974 1.00 77.94 176 PHE A C 1
ATOM 1540 O O . PHE A 1 176 ? 19.607 -0.655 -14.068 1.00 77.94 176 PHE A O 1
ATOM 1547 N N . GLY A 1 177 ? 19.719 -0.769 -11.841 1.00 69.62 177 GLY A N 1
ATOM 1548 C CA . GLY A 1 177 ? 21.043 -1.382 -11.784 1.00 69.62 177 GLY A CA 1
ATOM 1549 C C . GLY A 1 177 ? 21.660 -1.311 -10.389 1.00 69.62 177 GLY A C 1
ATOM 1550 O O . GLY A 1 177 ? 21.122 -0.663 -9.487 1.00 69.62 177 GLY A O 1
ATOM 1551 N N . GLU A 1 178 ? 22.804 -1.979 -10.232 1.00 65.81 178 GLU A N 1
ATOM 1552 C CA . GLU A 1 178 ? 23.555 -2.058 -8.970 1.00 65.81 178 GLU A CA 1
ATOM 1553 C C . GLU A 1 178 ? 24.256 -0.726 -8.619 1.00 65.81 178 GLU A C 1
ATOM 1555 O O . GLU A 1 178 ? 24.548 -0.455 -7.450 1.00 65.81 178 GLU A O 1
ATOM 1560 N N . ASN A 1 179 ? 24.539 0.141 -9.606 1.00 70.38 179 ASN A N 1
ATOM 1561 C CA . ASN A 1 179 ? 25.342 1.343 -9.380 1.00 70.38 179 ASN A CA 1
ATOM 1562 C C . ASN A 1 179 ? 24.503 2.576 -9.034 1.00 70.38 179 ASN A C 1
ATOM 1564 O O . ASN A 1 179 ? 23.372 2.768 -9.468 1.00 70.38 179 ASN A O 1
ATOM 1568 N N . LEU A 1 180 ? 25.132 3.512 -8.319 1.00 61.66 180 LEU A N 1
ATOM 1569 C CA . LEU A 1 180 ? 24.562 4.832 -8.021 1.00 61.66 180 LEU A CA 1
ATOM 1570 C C . LEU A 1 180 ? 24.226 5.660 -9.274 1.00 61.66 180 LEU A C 1
ATOM 1572 O O . LEU A 1 180 ? 23.390 6.554 -9.191 1.00 61.66 180 LEU A O 1
ATOM 1576 N N . GLN A 1 181 ? 24.879 5.383 -10.406 1.00 69.25 181 GLN A N 1
ATOM 1577 C CA . GLN A 1 181 ? 24.617 6.050 -11.687 1.00 69.25 181 GLN A CA 1
ATOM 1578 C C . GLN A 1 181 ? 23.373 5.495 -12.397 1.00 69.25 181 GLN A C 1
ATOM 1580 O O . GLN A 1 181 ? 22.804 6.184 -13.239 1.00 69.25 181 GLN A O 1
ATOM 1585 N N . ASP A 1 182 ? 22.904 4.307 -12.007 1.00 76.19 182 ASP A N 1
ATOM 1586 C CA . ASP A 1 182 ? 21.735 3.631 -12.583 1.00 76.19 182 ASP A CA 1
ATOM 1587 C C . ASP A 1 182 ? 20.449 4.082 -11.869 1.00 76.19 182 ASP A C 1
ATOM 1589 O O . ASP A 1 182 ? 19.602 3.284 -11.462 1.00 76.19 182 ASP A O 1
ATOM 1593 N N . ARG A 1 183 ? 20.352 5.393 -11.623 1.00 83.88 183 ARG A N 1
ATOM 1594 C CA . ARG A 1 183 ? 19.305 6.033 -10.826 1.00 83.88 183 ARG A CA 1
ATOM 1595 C C . ARG A 1 183 ? 18.786 7.258 -11.552 1.00 83.88 183 ARG A C 1
ATOM 1597 O O . ARG A 1 183 ? 19.567 8.135 -11.917 1.00 83.88 183 ARG A O 1
ATOM 1604 N N . GLN A 1 184 ? 17.473 7.351 -11.721 1.00 89.38 184 GLN A N 1
ATOM 1605 C CA . GLN A 1 184 ? 16.849 8.472 -12.417 1.00 89.38 184 GLN A CA 1
ATOM 1606 C C . GLN A 1 184 ? 15.587 8.949 -11.701 1.00 89.38 184 GLN A C 1
ATOM 1608 O O . GLN A 1 184 ? 14.789 8.151 -11.210 1.00 89.38 184 GLN A O 1
ATOM 1613 N N . TYR A 1 185 ? 15.431 10.271 -11.652 1.00 90.81 185 TYR A N 1
ATOM 1614 C CA . TYR A 1 185 ? 14.258 10.950 -11.118 1.00 90.81 185 TYR A CA 1
ATOM 1615 C C . TYR A 1 185 ? 13.354 11.417 -12.266 1.00 90.81 185 TYR A C 1
ATOM 1617 O O . TYR A 1 185 ? 13.838 11.732 -13.353 1.00 90.81 185 TYR A O 1
ATOM 1625 N N . PHE A 1 186 ? 12.045 11.419 -12.024 1.00 92.62 186 PHE A N 1
ATOM 1626 C CA . PHE A 1 186 ? 11.012 11.796 -12.984 1.00 92.62 186 PHE A CA 1
ATOM 1627 C C . PHE A 1 186 ? 9.938 12.647 -12.311 1.00 92.62 186 PHE A C 1
ATOM 1629 O O . PHE A 1 186 ? 9.417 12.289 -11.247 1.00 92.62 186 PHE A O 1
ATOM 1636 N N . ALA A 1 187 ? 9.585 13.770 -12.938 1.00 90.00 187 ALA A N 1
ATOM 1637 C CA . ALA A 1 187 ? 8.519 14.652 -12.460 1.00 90.00 187 ALA A CA 1
ATOM 1638 C C . ALA A 1 187 ? 7.134 14.024 -12.661 1.00 90.00 187 ALA A C 1
ATOM 1640 O O . ALA A 1 187 ? 6.270 14.123 -11.785 1.00 90.00 187 ALA A O 1
ATOM 1641 N N . GLU A 1 188 ? 6.956 13.344 -13.795 1.00 92.12 188 GLU A N 1
ATOM 1642 C CA . GLU A 1 188 ? 5.699 12.743 -14.219 1.00 92.12 188 GLU A CA 1
ATOM 1643 C C . GLU A 1 188 ? 5.718 11.222 -14.039 1.00 92.12 188 GLU A C 1
ATOM 1645 O O . GLU A 1 188 ? 6.610 10.520 -14.524 1.00 92.12 188 GLU A O 1
ATOM 1650 N N . LEU A 1 189 ? 4.680 10.692 -13.386 1.00 92.44 189 LEU A N 1
ATOM 1651 C CA . LEU A 1 189 ? 4.551 9.259 -13.107 1.00 92.44 189 LEU A CA 1
ATOM 1652 C C . LEU A 1 189 ? 4.608 8.417 -14.386 1.00 92.44 189 LEU A C 1
ATOM 1654 O O . LEU A 1 189 ? 5.265 7.381 -14.434 1.00 92.44 189 LEU A O 1
ATOM 1658 N N . LYS A 1 190 ? 3.929 8.874 -15.438 1.00 93.06 190 LYS A N 1
ATOM 1659 C CA . LYS A 1 190 ? 3.837 8.148 -16.705 1.00 93.06 190 LYS A CA 1
ATOM 1660 C C . LYS A 1 190 ? 5.199 7.972 -17.377 1.00 93.06 190 LYS A C 1
ATOM 1662 O O . LYS A 1 190 ? 5.459 6.931 -17.974 1.00 93.06 190 LYS A O 1
ATOM 1667 N N . GLU A 1 191 ? 6.068 8.974 -17.281 1.00 93.31 191 GLU A N 1
ATOM 1668 C CA . GLU A 1 191 ? 7.427 8.901 -17.823 1.00 93.31 191 GLU A CA 1
ATOM 1669 C C . GLU A 1 191 ? 8.262 7.882 -17.053 1.00 93.31 191 GLU A C 1
ATOM 1671 O O . GLU A 1 191 ? 8.891 7.022 -17.670 1.00 93.31 191 GLU A O 1
ATOM 1676 N N . ALA A 1 192 ? 8.173 7.912 -15.720 1.00 92.81 192 ALA A N 1
ATOM 1677 C CA . ALA A 1 192 ? 8.806 6.929 -14.852 1.00 92.81 192 ALA A CA 1
ATOM 1678 C C . ALA A 1 192 ? 8.346 5.504 -15.214 1.00 92.81 192 ALA A C 1
ATOM 1680 O O . ALA A 1 19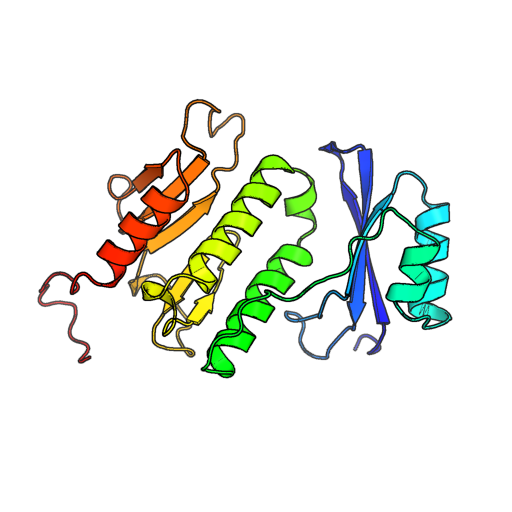2 ? 9.150 4.625 -15.521 1.00 92.81 192 ALA A O 1
ATOM 1681 N N . VAL A 1 193 ? 7.034 5.273 -15.260 1.00 92.94 193 VAL A N 1
ATOM 1682 C CA . VAL A 1 193 ? 6.461 3.955 -15.562 1.00 92.94 193 VAL A CA 1
ATOM 1683 C C . VAL A 1 193 ? 6.884 3.454 -16.944 1.00 92.94 193 VAL A C 1
ATOM 1685 O O . VAL A 1 193 ? 7.256 2.289 -17.077 1.00 92.94 193 VAL A O 1
ATOM 1688 N N . ASN A 1 194 ? 6.888 4.317 -17.963 1.00 91.88 194 ASN A N 1
ATOM 1689 C CA . ASN A 1 194 ? 7.338 3.943 -19.304 1.00 91.88 194 ASN A CA 1
ATOM 1690 C C . ASN A 1 194 ? 8.831 3.599 -19.337 1.00 91.88 194 ASN A C 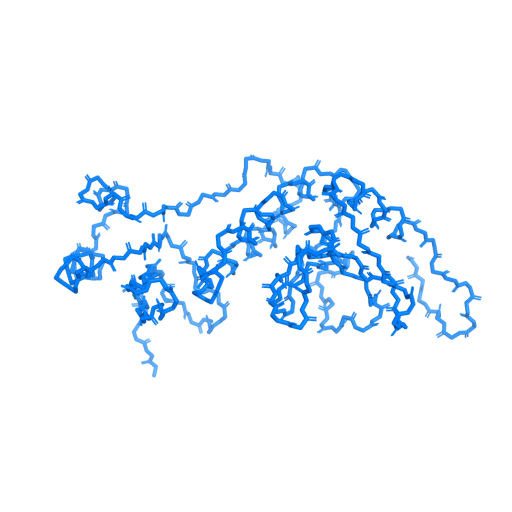1
ATOM 1692 O O . ASN A 1 194 ? 9.215 2.615 -19.966 1.00 91.88 194 ASN A O 1
ATOM 1696 N N . PHE A 1 195 ? 9.669 4.380 -18.653 1.00 91.00 195 PHE A N 1
ATOM 1697 C CA . PHE A 1 195 ? 11.094 4.087 -18.532 1.00 91.00 195 PHE A CA 1
ATOM 1698 C C . PHE A 1 195 ? 11.321 2.725 -17.863 1.00 91.00 195 PHE A C 1
ATOM 1700 O O . PHE A 1 195 ? 12.030 1.878 -18.408 1.00 91.00 195 PHE A O 1
ATOM 1707 N N . TYR A 1 196 ? 10.647 2.475 -16.736 1.00 89.62 196 TYR A N 1
ATOM 1708 C CA . TYR A 1 196 ? 10.724 1.207 -16.013 1.00 89.62 196 TYR A CA 1
ATOM 1709 C C . TYR A 1 196 ? 10.280 0.025 -16.884 1.00 89.62 196 TYR A C 1
ATOM 1711 O O . TYR A 1 196 ? 10.962 -0.995 -16.963 1.00 89.62 196 TYR A O 1
ATOM 1719 N N . ALA A 1 197 ? 9.138 0.165 -17.563 1.00 88.94 197 ALA A N 1
ATOM 1720 C CA . ALA A 1 197 ? 8.590 -0.862 -18.440 1.00 88.94 197 ALA A CA 1
ATOM 1721 C C . ALA A 1 197 ? 9.542 -1.194 -19.596 1.00 88.94 197 ALA A C 1
ATOM 1723 O O . ALA A 1 197 ? 9.717 -2.364 -19.935 1.00 88.94 197 ALA A O 1
ATOM 1724 N N . ASN A 1 198 ? 10.179 -0.184 -20.192 1.00 86.75 198 ASN A N 1
ATOM 1725 C CA . ASN A 1 198 ? 11.176 -0.396 -21.238 1.00 86.75 198 ASN A CA 1
ATOM 1726 C C . ASN A 1 198 ? 12.391 -1.159 -20.702 1.00 86.75 198 ASN A C 1
ATOM 1728 O O . ASN A 1 198 ? 12.868 -2.082 -21.360 1.00 86.75 198 ASN A O 1
ATOM 1732 N N . TYR A 1 199 ? 12.855 -0.820 -19.498 1.00 81.56 199 TYR A N 1
ATOM 1733 C CA . TYR A 1 199 ? 13.979 -1.508 -18.870 1.00 81.56 199 TYR A CA 1
ATOM 1734 C C . TYR A 1 199 ? 13.663 -2.983 -18.584 1.00 81.56 199 TYR A C 1
ATOM 1736 O O . TYR A 1 199 ? 14.420 -3.855 -18.998 1.00 81.56 199 TYR A O 1
ATOM 1744 N N . LEU A 1 200 ? 12.502 -3.289 -17.992 1.00 77.38 200 LEU A N 1
ATOM 1745 C CA . LEU A 1 200 ? 12.076 -4.673 -17.733 1.00 77.38 200 LEU A CA 1
ATOM 1746 C C . LEU A 1 200 ? 11.965 -5.540 -18.994 1.00 77.38 200 LEU A C 1
ATOM 1748 O O . LEU A 1 200 ? 12.172 -6.749 -18.934 1.00 77.38 200 LEU A O 1
ATOM 1752 N N . ASN A 1 201 ? 11.589 -4.936 -20.122 1.00 72.94 201 ASN A N 1
ATOM 1753 C CA . ASN A 1 201 ? 11.462 -5.632 -21.403 1.00 72.94 201 ASN A CA 1
ATOM 1754 C C . ASN A 1 201 ? 12.780 -5.674 -22.190 1.00 72.94 201 ASN A C 1
ATOM 1756 O O . ASN A 1 201 ? 12.837 -6.282 -23.261 1.00 72.94 201 ASN A O 1
ATOM 1760 N N . THR A 1 202 ? 13.836 -5.028 -21.689 1.00 68.56 202 THR A N 1
ATOM 1761 C CA . THR A 1 202 ? 15.158 -5.101 -22.301 1.00 68.56 202 THR A CA 1
ATOM 1762 C C . THR A 1 202 ? 15.780 -6.440 -21.917 1.00 68.56 202 THR A C 1
ATOM 1764 O O . THR A 1 202 ? 15.858 -6.757 -20.729 1.00 68.56 202 THR A O 1
ATOM 1767 N N . PRO A 1 203 ? 16.221 -7.260 -22.886 1.00 58.28 203 PRO A N 1
ATOM 1768 C CA . PRO A 1 203 ? 16.911 -8.491 -22.550 1.00 58.28 203 PRO A CA 1
ATOM 1769 C C . PRO A 1 203 ? 18.152 -8.151 -21.701 1.00 58.28 203 PRO A C 1
ATOM 1771 O O . PRO A 1 203 ? 18.890 -7.234 -22.075 1.00 58.28 203 PRO A O 1
ATOM 1774 N N . PRO A 1 204 ? 18.400 -8.864 -20.585 1.00 52.94 204 PRO A N 1
ATOM 1775 C CA . PRO A 1 204 ? 19.574 -8.679 -19.757 1.00 52.94 204 PRO A CA 1
ATOM 1776 C C . PRO A 1 204 ? 20.820 -8.704 -20.641 1.00 52.94 204 PRO A C 1
ATOM 1778 O O . PRO A 1 204 ? 20.869 -9.461 -21.626 1.00 52.94 204 PRO A O 1
ATOM 1781 N N . PRO A 1 205 ? 21.829 -7.877 -20.325 1.00 42.72 205 PRO A N 1
ATOM 1782 C CA . PRO A 1 205 ? 23.071 -7.880 -21.071 1.00 42.72 205 PRO A CA 1
ATOM 1783 C C . PRO A 1 205 ? 23.594 -9.314 -21.160 1.00 42.72 205 PRO A C 1
ATOM 1785 O O . PRO A 1 205 ? 23.634 -10.032 -20.159 1.00 42.72 205 PRO A O 1
ATOM 1788 N N . LYS A 1 206 ? 23.979 -9.732 -22.374 1.00 38.47 206 LYS A N 1
ATOM 1789 C CA . LYS A 1 206 ? 24.668 -11.004 -22.629 1.00 38.47 206 LYS A CA 1
ATOM 1790 C C . LYS A 1 206 ? 26.026 -10.965 -21.930 1.00 38.47 206 LYS A C 1
ATOM 1792 O O . LYS A 1 206 ? 27.045 -10.656 -22.534 1.00 38.47 206 LYS A O 1
ATOM 1797 N N . SER A 1 207 ? 26.014 -11.192 -20.632 1.00 38.72 207 SER A N 1
ATOM 1798 C CA . SER A 1 207 ? 27.188 -11.374 -19.805 1.00 38.72 207 SER A CA 1
ATOM 1799 C C . SER A 1 207 ? 27.325 -12.877 -19.603 1.00 38.72 207 SER A C 1
ATOM 1801 O O . SER A 1 207 ? 26.364 -13.548 -19.221 1.00 38.72 207 SER A O 1
ATOM 1803 N N . ASP A 1 208 ? 28.526 -13.404 -19.842 1.00 39.78 208 ASP A N 1
ATOM 1804 C CA . ASP A 1 208 ? 28.870 -14.828 -19.710 1.00 39.78 208 ASP A CA 1
ATOM 1805 C C . ASP A 1 208 ? 28.667 -15.393 -18.284 1.00 39.78 208 ASP A C 1
ATOM 1807 O O . ASP A 1 208 ? 28.950 -16.562 -18.028 1.00 39.78 208 ASP A O 1
ATOM 1811 N N . LYS A 1 209 ? 28.165 -14.584 -17.340 1.00 39.44 209 LYS A N 1
ATOM 1812 C CA . LYS A 1 209 ? 27.826 -14.984 -15.970 1.00 39.44 209 LYS A CA 1
ATOM 1813 C C . LYS A 1 209 ? 26.339 -15.237 -15.722 1.00 39.44 209 LYS A C 1
ATOM 1815 O O . LYS A 1 209 ? 26.014 -15.792 -14.678 1.00 39.44 209 LYS A O 1
ATOM 1820 N N . TRP A 1 210 ? 25.449 -14.898 -16.652 1.00 39.50 210 TRP A N 1
ATOM 1821 C CA . TRP A 1 210 ? 24.001 -14.987 -16.427 1.00 39.50 210 TRP A CA 1
ATOM 1822 C C . TRP A 1 210 ? 23.349 -15.939 -17.427 1.00 39.50 210 TRP A C 1
ATOM 1824 O O . TRP A 1 210 ? 22.662 -15.540 -18.363 1.00 39.50 210 TRP A O 1
ATOM 1834 N N . MET A 1 211 ? 23.590 -17.236 -17.234 1.00 32.19 211 MET A N 1
ATOM 1835 C CA . MET A 1 211 ? 22.807 -18.280 -17.887 1.00 32.19 211 MET A CA 1
ATOM 1836 C C . MET A 1 211 ? 21.671 -18.720 -16.969 1.00 32.19 211 MET A C 1
ATOM 1838 O O . MET A 1 211 ? 21.838 -19.656 -16.195 1.00 32.19 211 MET A O 1
ATOM 1842 N N . TYR A 1 212 ? 20.493 -18.126 -17.141 1.00 36.84 212 TYR A N 1
ATOM 1843 C CA . TYR A 1 212 ? 19.250 -18.865 -16.945 1.00 36.84 212 TYR A CA 1
ATOM 1844 C C . TYR A 1 212 ? 18.358 -18.685 -18.168 1.00 36.84 212 TYR A C 1
ATOM 1846 O O . TYR A 1 212 ? 18.194 -17.592 -18.707 1.00 36.84 212 TYR A O 1
ATOM 1854 N N . LYS A 1 213 ? 17.886 -19.827 -18.671 1.00 32.38 213 LYS A N 1
ATOM 1855 C CA . LYS A 1 213 ? 16.993 -19.922 -19.820 1.00 32.38 213 LYS A CA 1
ATOM 1856 C C . LYS A 1 213 ? 15.620 -19.370 -19.433 1.00 32.38 213 LYS A C 1
ATOM 1858 O O . LYS A 1 213 ? 15.070 -19.795 -18.421 1.00 32.38 213 LYS A O 1
ATOM 1863 N N . TRP A 1 214 ? 15.138 -18.461 -20.276 1.00 43.72 214 TRP A N 1
ATOM 1864 C CA . TRP A 1 214 ? 13.758 -17.989 -20.395 1.00 43.72 214 TRP A CA 1
ATOM 1865 C C . TRP A 1 214 ? 12.753 -19.131 -20.523 1.00 43.72 214 TRP A C 1
ATOM 1867 O O . TRP A 1 214 ? 13.096 -20.126 -21.210 1.00 43.72 214 TRP A O 1
#

pLDDT: mean 82.76, std 14.86, range [32.19, 97.56]

Secondary structure (DSSP, 8-state):
-PPPEEEEEEEEEGGGTEEEEEEEEE-SSTT-PEEEEEEEES-HHHHHHHHIIIIIS---HHHHHHH-TTEEEP---SS--SSHHHHHHHHHHHHHHHH-SGGGG-HHHHHHHHHHHHHHHH-GGGTTPEEEESSS-EEEES-TT----TTT-EEEEE---SSSS-TTS-SEEEEESSSTTSEEEESSHHHHHHHHHHHHTSPPP--TT-----

Sequence (214 aa):
MYPLGRDYRVKYAKPLEKYALVLFERTDEKNYEMCYARGLFNDRLEIKGVVDLWVKKQIDIAEIKRSYEELEIYQDFEYRNPNPDIDKAWTKVKNMFFNDEDFWEHAEWKRCYIELLKELKDNKAFEKLYPFTTHYWLRFSIDKNIKETWELDTYIFPTVYCDEVPRTLDKFYISFGENLQDRQYFAELKEAVNFYANYLNTPPPKSDKWMYKW

Radius of gyration: 19.51 Å; chains: 1; bounding box: 50×40×46 Å

Foldseek 3Di:
DDDWFKDKDWDQPPLVRWIKIWIFTDDPDPQFTQTFKIFTHNDPVLVVVLCCCCPVVVHDPVVSCVVPVRIDGDDQAPDAQPDVVQSVLLSRQSRNLRRDPNCVSPPLQNVVQVVLSNCQCPDPLQSQWRWDDDDAWIDTDNDPPDPDDQVFQWTKGFDDDDPVRHPVFAGMKIAGDDDPVSIDTDNDSVVVSVVSSVSVPDPPPPDPVDDDDD